Protein AF-A0A6L7S1S5-F1 (afdb_monomer_lite)

Sequence (222 aa):
MACPCGVPGHEVLLPETFEDPARFRTTVYRAANWTGDGLTRGFACRGQDYVANERPKRVFLLSLSRTTRSRLRAFRLDSRLQHGVLRMTLSVDHMEVLPDFFRDIDDPRRKEGRRHTLPSVLALATAPVLCGMRGYKAIKEWVDDFKPSELRRFRNERHGWPREWATRDVPVRVDPAQLDVALRTWQAVHGGGGDTAFAIKRQDHARAEPGYAARARLPEDD

Foldseek 3Di:
DDDPPDDPQADDFKDKDWAFCVVPVDDPPDPPQWDFFDWFQAWDDDPQDIHHHVGTITMTMHGPDLCSVVQLPDPDHDPSNPDDAQQDDQDLLNLQCQLVLCPPWDFPDDPVLPPDPLSLLASLLCVVVNNRQDDPVSSVVVQVPDDLVSSVSSVRNPPHDDPSCSSPVRCVRTDVVSVVVSVVVSCVVVVPPDPVDDPDPDPDPHDDDPRDDDDGDPDDND

Structure (mmCIF, N/CA/C/O backbone):
data_AF-A0A6L7S1S5-F1
#
_entry.id   AF-A0A6L7S1S5-F1
#
loop_
_atom_site.group_PDB
_atom_site.id
_atom_site.type_symbol
_atom_site.label_atom_id
_atom_site.label_alt_id
_atom_site.label_comp_id
_atom_site.label_asym_id
_atom_site.label_entity_id
_atom_site.label_seq_id
_atom_site.pdbx_PDB_ins_code
_atom_site.Cartn_x
_atom_site.Cartn_y
_atom_site.Cartn_z
_atom_site.occupancy
_atom_site.B_iso_or_equiv
_atom_site.auth_seq_id
_atom_site.auth_comp_id
_atom_site.auth_asym_id
_atom_site.auth_atom_id
_atom_site.pdbx_PDB_model_num
ATOM 1 N N . MET A 1 1 ? -24.710 15.975 17.555 1.00 31.75 1 MET A N 1
ATOM 2 C CA . MET A 1 1 ? -23.940 15.357 18.658 1.00 31.75 1 MET A CA 1
ATOM 3 C C . MET A 1 1 ? -22.463 15.496 18.334 1.00 31.75 1 MET A C 1
ATOM 5 O O . MET A 1 1 ? -22.052 15.031 17.281 1.00 31.75 1 MET A O 1
ATOM 9 N N . ALA A 1 2 ? -21.710 16.212 19.171 1.00 27.33 2 ALA A N 1
ATOM 10 C CA . ALA A 1 2 ? -20.275 16.439 19.007 1.00 27.33 2 ALA A CA 1
ATOM 11 C C . ALA A 1 2 ? -19.478 15.273 19.618 1.00 27.33 2 ALA A C 1
ATOM 13 O O . ALA A 1 2 ? -19.827 14.786 20.692 1.00 27.33 2 ALA A O 1
ATOM 14 N N . CYS A 1 3 ? -18.428 14.817 18.931 1.00 35.12 3 CYS A N 1
ATOM 15 C CA . CYS A 1 3 ? -17.524 13.786 19.437 1.00 35.12 3 CYS A CA 1
ATOM 16 C C . CYS A 1 3 ? -16.724 14.285 20.659 1.00 35.12 3 CYS A C 1
ATOM 18 O O . CYS A 1 3 ? -16.278 15.434 20.648 1.00 35.12 3 CYS A O 1
ATOM 20 N N . PRO A 1 4 ? -16.423 13.425 21.652 1.00 38.22 4 PRO A N 1
ATOM 21 C CA . PRO A 1 4 ? -15.615 13.794 22.822 1.00 38.22 4 PRO A CA 1
ATOM 22 C C . PRO A 1 4 ? -14.121 14.040 22.536 1.00 38.22 4 PRO A C 1
ATOM 24 O O . PRO A 1 4 ? -13.383 14.377 23.454 1.00 38.22 4 PRO A O 1
ATOM 27 N N . CYS A 1 5 ? -13.647 13.862 21.296 1.00 40.12 5 CYS A N 1
ATOM 28 C CA . CYS A 1 5 ? -12.224 13.962 20.938 1.00 40.12 5 CYS A CA 1
ATOM 29 C C . CYS A 1 5 ? -11.820 15.243 20.179 1.00 40.12 5 CYS A C 1
ATOM 31 O O . CYS A 1 5 ? -10.657 15.375 19.816 1.00 40.12 5 CYS A O 1
ATOM 33 N N . GLY A 1 6 ? -12.735 16.200 19.967 1.00 40.62 6 GLY A N 1
ATOM 34 C CA . GLY A 1 6 ? -12.424 17.638 19.859 1.00 40.62 6 GLY A CA 1
ATOM 35 C C . GLY A 1 6 ? -11.251 18.117 18.982 1.00 40.62 6 GLY A C 1
ATOM 36 O O . GLY A 1 6 ? -10.670 19.146 19.310 1.00 40.62 6 GLY A O 1
ATOM 37 N N . VAL A 1 7 ? -10.894 17.445 17.881 1.00 43.25 7 VAL A N 1
ATOM 38 C CA . VAL A 1 7 ? -9.989 18.018 16.865 1.00 43.25 7 VAL A CA 1
ATOM 39 C C . VAL A 1 7 ? -10.850 18.533 15.706 1.00 43.25 7 VAL A C 1
ATOM 41 O O . VAL A 1 7 ? -11.466 17.714 15.018 1.00 43.25 7 VAL A O 1
ATOM 44 N N . PRO A 1 8 ? -10.946 19.856 15.474 1.00 44.22 8 PRO A N 1
ATOM 45 C CA . PRO A 1 8 ? -11.741 20.396 14.375 1.00 44.22 8 PRO A CA 1
ATOM 46 C C . PRO A 1 8 ? -11.192 19.910 13.025 1.00 44.22 8 PRO A C 1
ATOM 48 O O . PRO A 1 8 ? -10.010 20.091 12.745 1.00 44.22 8 PRO A O 1
ATOM 51 N N . GLY A 1 9 ? -12.042 19.303 12.188 1.00 57.62 9 GLY A N 1
ATOM 52 C CA . GLY A 1 9 ? -11.734 19.051 10.770 1.00 57.62 9 GLY A CA 1
ATOM 53 C C . GLY A 1 9 ? -11.670 17.592 10.300 1.00 57.62 9 GLY A C 1
ATOM 54 O O . GLY A 1 9 ? -11.448 17.373 9.112 1.00 57.62 9 GLY A O 1
ATOM 55 N N . HIS A 1 10 ? -11.888 16.595 11.162 1.00 64.44 10 HIS A N 1
ATOM 56 C CA . HIS A 1 10 ? -11.947 15.190 10.732 1.00 64.44 10 HIS A CA 1
ATOM 57 C C . HIS A 1 10 ? -13.386 14.672 10.697 1.00 64.44 10 HIS A C 1
ATOM 59 O O . HIS A 1 10 ? -14.100 14.722 11.698 1.00 64.44 10 HIS A O 1
ATOM 65 N N . GLU A 1 11 ? -13.802 14.145 9.547 1.00 74.19 11 GLU A N 1
ATOM 66 C CA . GLU A 1 11 ? -15.081 13.452 9.415 1.00 74.19 11 GLU A CA 1
ATOM 67 C C . GLU A 1 11 ? -14.981 12.050 10.035 1.00 74.19 11 GLU A C 1
ATOM 69 O O . GLU A 1 11 ? -14.093 11.268 9.692 1.00 74.19 11 GLU A O 1
ATOM 74 N N . VAL A 1 12 ? -15.893 11.727 10.954 1.00 76.75 12 VAL A N 1
ATOM 75 C CA . VAL A 1 12 ? -15.994 10.392 11.556 1.00 76.75 12 VAL A CA 1
ATOM 76 C C . VAL A 1 12 ? -17.002 9.580 10.751 1.00 76.75 12 VAL A C 1
ATOM 78 O O . VAL A 1 12 ? -18.137 10.014 10.577 1.00 76.75 12 VAL A O 1
ATOM 81 N N . LEU A 1 13 ? -16.601 8.398 10.274 1.00 78.88 13 LEU A N 1
ATOM 82 C CA . LEU A 1 13 ? -17.486 7.499 9.519 1.00 78.88 13 LEU A CA 1
ATOM 83 C C . LEU A 1 13 ? -18.011 6.317 10.339 1.00 78.88 13 LEU A C 1
ATOM 85 O O . LEU A 1 13 ? -19.132 5.856 10.110 1.00 78.88 13 LEU A O 1
ATOM 89 N N . LEU A 1 14 ? -17.181 5.814 11.255 1.00 82.56 14 LEU A N 1
ATOM 90 C CA . LEU A 1 14 ? -17.383 4.548 11.954 1.00 82.56 14 LEU A CA 1
ATOM 91 C C . LEU A 1 14 ? -16.709 4.597 13.340 1.00 82.56 14 LEU A C 1
ATOM 93 O O . LEU A 1 14 ? -15.517 4.308 13.445 1.00 82.56 14 LEU A O 1
ATOM 97 N N . PRO A 1 15 ? -17.410 5.015 14.403 1.00 82.88 15 PRO A N 1
ATOM 98 C CA . PRO A 1 15 ? -16.945 4.822 15.770 1.00 82.88 15 PRO A CA 1
ATOM 99 C C . PRO A 1 15 ? -16.945 3.338 16.167 1.00 82.88 15 PRO A C 1
ATOM 101 O O . PRO A 1 15 ? -17.832 2.570 15.784 1.00 82.88 15 PRO A O 1
ATOM 104 N N . GLU A 1 16 ? -15.964 2.968 16.991 1.00 79.69 16 GLU A N 1
ATOM 105 C CA . GLU A 1 16 ? -15.863 1.661 17.643 1.00 79.69 16 GLU A CA 1
ATOM 106 C C . GLU A 1 16 ? -15.963 1.800 19.168 1.00 79.69 16 GLU A C 1
ATOM 108 O O . GLU A 1 16 ? -15.594 2.826 19.745 1.00 79.69 16 GLU A O 1
ATOM 113 N N . THR A 1 17 ? -16.467 0.764 19.832 1.00 82.12 17 THR A N 1
ATOM 114 C CA . THR A 1 17 ? -16.448 0.655 21.294 1.00 82.12 17 THR A CA 1
ATOM 115 C C . THR A 1 17 ? -16.183 -0.783 21.731 1.00 82.12 17 THR A C 1
ATOM 117 O O . THR A 1 17 ? -16.373 -1.730 20.964 1.00 82.12 17 THR A O 1
ATOM 120 N N . PHE A 1 18 ? -15.720 -0.949 22.971 1.00 82.31 18 PHE A N 1
ATOM 121 C CA . PHE A 1 18 ? -15.289 -2.232 23.516 1.00 82.31 18 PHE A CA 1
ATOM 122 C C . PHE A 1 18 ? -16.019 -2.567 24.812 1.00 82.31 18 PHE A C 1
ATOM 124 O O . PHE A 1 18 ? -16.065 -1.758 25.736 1.00 82.31 18 PHE A O 1
ATOM 131 N N . GLU A 1 19 ? -16.480 -3.807 24.928 1.00 80.31 19 GLU A N 1
ATOM 132 C CA . GLU A 1 19 ? -17.092 -4.345 26.146 1.00 80.31 19 GLU A CA 1
ATOM 133 C C . GLU A 1 19 ? -16.250 -5.512 26.668 1.00 80.31 19 GLU A C 1
ATOM 135 O O . GLU A 1 19 ? -15.869 -6.400 25.907 1.00 80.31 19 GLU A O 1
ATOM 140 N N . ASP A 1 20 ? -15.951 -5.526 27.966 1.00 80.19 20 ASP A N 1
ATOM 141 C CA . ASP A 1 20 ? -15.310 -6.674 28.614 1.00 80.19 20 ASP A CA 1
ATOM 142 C C . ASP A 1 20 ? -16.390 -7.673 29.079 1.00 80.19 20 ASP A C 1
ATOM 144 O O . ASP A 1 20 ? -17.068 -7.405 30.081 1.00 80.19 20 ASP A O 1
ATOM 148 N N . PRO A 1 21 ? -16.550 -8.828 28.400 1.00 77.44 21 PRO A N 1
ATOM 149 C CA . PRO A 1 21 ? -17.590 -9.797 28.737 1.00 77.44 21 PRO A CA 1
ATOM 150 C C . PRO A 1 21 ? -17.375 -10.444 30.115 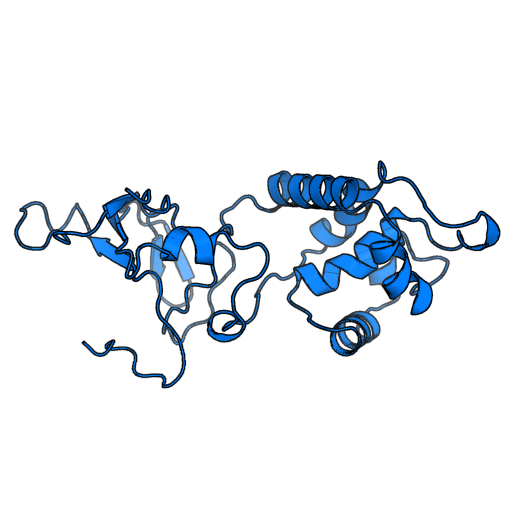1.00 77.44 21 PRO A C 1
ATOM 152 O O . PRO A 1 21 ? -18.321 -10.978 30.694 1.00 77.44 21 PRO A O 1
ATOM 155 N N . ALA A 1 22 ? -16.154 -10.405 30.664 1.00 76.56 22 ALA A N 1
ATOM 156 C CA . ALA A 1 22 ? -15.873 -10.936 31.993 1.00 76.56 22 ALA A CA 1
ATOM 157 C C . ALA A 1 22 ? -16.368 -10.001 33.109 1.00 76.56 22 ALA A C 1
ATOM 159 O O . ALA A 1 22 ? -16.689 -10.478 34.197 1.00 76.56 22 ALA A O 1
ATOM 160 N N . ARG A 1 23 ? -16.448 -8.688 32.846 1.00 73.44 23 ARG A N 1
ATOM 161 C CA . ARG A 1 23 ? -16.886 -7.673 33.820 1.00 73.44 23 ARG A CA 1
ATOM 162 C C . ARG A 1 23 ? -18.370 -7.341 33.712 1.00 73.44 23 ARG A C 1
ATOM 164 O O . ARG A 1 23 ? -19.017 -7.139 34.734 1.00 73.44 23 ARG A O 1
ATOM 171 N N . PHE A 1 24 ? -18.917 -7.310 32.500 1.00 68.19 24 PHE A N 1
ATOM 172 C CA . PHE A 1 24 ? -20.286 -6.858 32.247 1.00 68.19 24 PHE A CA 1
ATOM 173 C C . PHE A 1 24 ? -21.145 -8.007 31.713 1.00 68.19 24 PHE A C 1
ATOM 175 O O . PHE A 1 24 ? -21.453 -8.092 30.529 1.00 68.19 24 PHE A O 1
ATOM 182 N N . ARG A 1 25 ? -21.520 -8.931 32.610 1.00 60.97 25 ARG A N 1
ATOM 183 C CA . ARG A 1 25 ? -22.342 -10.110 32.273 1.00 60.97 25 ARG A CA 1
ATOM 184 C C . ARG A 1 25 ? -23.825 -9.783 32.032 1.00 60.97 25 ARG A C 1
ATOM 186 O O . ARG A 1 25 ? -24.508 -10.571 31.385 1.00 60.97 25 ARG A O 1
ATOM 193 N N . THR A 1 26 ? -24.324 -8.651 32.542 1.00 53.75 26 THR A N 1
ATOM 194 C CA . THR A 1 26 ? -25.740 -8.243 32.475 1.00 53.75 26 THR A CA 1
ATOM 195 C C . THR A 1 26 ? -25.947 -6.995 31.607 1.00 53.75 26 THR A C 1
ATOM 197 O O . THR A 1 26 ? -25.161 -6.052 31.620 1.00 53.75 26 THR A O 1
ATOM 200 N N . THR A 1 27 ? -27.035 -7.012 30.841 1.00 54.22 27 THR A N 1
ATOM 201 C CA . THR A 1 27 ? -27.288 -6.368 29.537 1.00 54.22 27 THR A CA 1
ATOM 202 C C . THR A 1 27 ? -27.461 -4.845 29.486 1.00 54.22 27 THR A C 1
ATOM 204 O O . THR A 1 27 ? -27.674 -4.319 28.397 1.00 54.22 27 THR A O 1
ATOM 207 N N . VAL A 1 28 ? -27.360 -4.112 30.598 1.00 57.44 28 VAL A N 1
ATOM 208 C CA . VAL A 1 28 ? -27.761 -2.686 30.634 1.00 57.44 28 VAL A CA 1
ATOM 209 C C . VAL A 1 28 ? -26.775 -1.755 29.902 1.00 57.44 28 VAL A C 1
ATOM 211 O O . VAL A 1 28 ? -27.186 -0.718 29.395 1.00 57.44 28 VAL A O 1
ATOM 214 N N . TYR A 1 29 ? -25.499 -2.140 29.774 1.00 56.94 29 TYR A N 1
ATOM 215 C CA . TYR A 1 29 ? -24.458 -1.347 29.087 1.00 56.94 29 TYR A CA 1
ATOM 216 C C . TYR A 1 29 ? -23.996 -1.942 27.755 1.00 56.94 29 TYR A C 1
ATOM 218 O O . TYR A 1 29 ? -22.957 -1.548 27.223 1.00 56.94 29 TYR A O 1
ATOM 226 N N . ARG A 1 30 ? -24.750 -2.894 27.200 1.00 61.12 30 ARG A N 1
ATOM 227 C CA . ARG A 1 30 ? -24.458 -3.392 25.857 1.00 61.12 30 ARG A CA 1
ATOM 228 C C . ARG A 1 30 ? -24.725 -2.255 24.875 1.00 61.12 30 ARG A C 1
ATOM 230 O O . ARG A 1 30 ? -25.752 -1.593 24.999 1.00 61.12 30 ARG A O 1
ATOM 237 N N . ALA A 1 31 ? -23.815 -2.015 23.932 1.00 65.25 31 ALA A N 1
ATOM 238 C CA . ALA A 1 31 ? -23.941 -0.952 22.935 1.00 65.25 31 ALA A CA 1
ATOM 239 C C . ALA A 1 31 ? -25.183 -1.186 22.048 1.00 65.25 31 ALA A C 1
ATOM 241 O O . ALA A 1 31 ? -25.122 -1.822 20.998 1.00 65.25 31 ALA A O 1
ATOM 242 N N . ALA A 1 32 ? -26.347 -0.745 22.526 1.00 63.28 32 ALA A N 1
ATOM 243 C CA . ALA A 1 32 ? -27.625 -0.927 21.861 1.00 63.28 32 ALA A CA 1
ATOM 244 C C . ALA A 1 32 ? -27.626 -0.115 20.560 1.00 63.28 32 ALA A C 1
ATOM 246 O O . ALA A 1 32 ? -27.206 1.041 20.555 1.00 63.28 32 ALA A O 1
ATOM 247 N N . ASN A 1 33 ? -28.083 -0.729 19.466 1.00 70.44 33 ASN A N 1
ATOM 248 C CA . ASN A 1 33 ? -28.014 -0.215 18.088 1.00 70.44 33 ASN A CA 1
ATOM 249 C C . ASN A 1 33 ? -26.609 -0.192 17.457 1.00 70.44 33 ASN A C 1
ATOM 251 O O . ASN A 1 33 ? -26.425 0.435 16.417 1.00 70.44 33 ASN A O 1
ATOM 255 N N . TRP A 1 34 ? -25.627 -0.873 18.055 1.00 81.25 34 TRP A N 1
ATOM 256 C CA . TRP A 1 34 ? -24.314 -1.098 17.448 1.00 81.25 34 TRP A CA 1
ATOM 257 C C . TRP A 1 34 ? -24.200 -2.554 16.999 1.00 81.25 34 TRP A C 1
ATOM 259 O O . TRP A 1 34 ? -24.702 -3.466 17.664 1.00 81.25 34 TRP A O 1
ATOM 269 N N . THR A 1 35 ? -23.509 -2.786 15.889 1.00 80.25 35 THR A N 1
ATOM 270 C CA . THR A 1 35 ? -23.275 -4.132 15.367 1.00 80.25 35 THR A CA 1
ATOM 271 C C . THR A 1 35 ? -22.105 -4.761 16.120 1.00 80.25 35 THR A C 1
ATOM 273 O O . THR A 1 35 ? -21.047 -4.153 16.271 1.00 80.25 35 THR A O 1
ATOM 276 N N . GLY A 1 36 ? -22.311 -5.955 16.683 1.00 74.50 36 GLY A N 1
ATOM 277 C CA . GLY A 1 36 ? -21.266 -6.698 17.390 1.00 74.50 36 GLY A CA 1
ATOM 278 C C . GLY A 1 36 ? -20.439 -7.520 16.409 1.00 74.50 36 GLY A C 1
ATOM 279 O O . GLY A 1 36 ? -20.911 -8.554 15.944 1.00 74.50 36 GLY A O 1
ATOM 280 N N . ASP A 1 37 ? -19.210 -7.086 16.133 1.00 66.75 37 ASP A N 1
ATOM 281 C CA . ASP A 1 37 ? -18.460 -7.535 14.951 1.00 66.75 37 ASP A CA 1
ATOM 282 C C . ASP A 1 37 ? -17.271 -8.460 15.251 1.00 66.75 37 ASP A C 1
ATOM 284 O O . ASP A 1 37 ? -16.615 -8.950 14.326 1.00 66.75 37 ASP A O 1
ATOM 288 N N . GLY A 1 38 ? -17.002 -8.756 16.528 1.00 75.94 38 GLY A N 1
ATOM 289 C CA . GLY A 1 38 ? -16.001 -9.753 16.908 1.00 75.94 38 GLY A CA 1
ATOM 290 C C . GLY A 1 38 ? -15.434 -9.611 18.318 1.00 75.94 38 GLY A C 1
ATOM 291 O O . GLY A 1 38 ? -15.916 -8.837 19.147 1.00 75.94 38 GLY A O 1
ATOM 292 N N . LEU A 1 39 ? -14.383 -10.389 18.580 1.00 79.94 39 LEU A N 1
ATOM 293 C CA . LEU A 1 39 ? -13.567 -10.328 19.790 1.00 79.94 39 LEU A CA 1
ATOM 294 C C . LEU A 1 39 ? -12.200 -9.704 19.474 1.00 79.94 39 LEU A C 1
ATOM 296 O O . LEU A 1 39 ? -11.615 -9.962 18.420 1.00 79.94 39 LEU A O 1
ATOM 300 N N . THR A 1 40 ? -11.661 -8.903 20.394 1.00 81.25 40 THR A N 1
ATOM 301 C CA . THR A 1 40 ? -10.266 -8.455 20.326 1.00 81.25 40 THR A CA 1
ATOM 302 C C . THR A 1 40 ? -9.317 -9.631 20.554 1.00 81.25 40 THR A C 1
ATOM 304 O O . THR A 1 40 ? -9.711 -10.672 21.069 1.00 81.25 40 THR A O 1
ATOM 307 N N . ARG A 1 41 ? -8.031 -9.463 20.221 1.00 73.56 41 ARG A N 1
ATOM 308 C CA . ARG A 1 41 ? -7.009 -10.500 20.454 1.00 73.56 41 ARG A CA 1
ATOM 309 C C . ARG A 1 41 ? -6.627 -10.698 21.934 1.00 73.56 41 ARG A C 1
ATOM 311 O O . ARG A 1 41 ? -5.883 -11.619 22.228 1.00 73.56 41 ARG A O 1
ATOM 318 N N . GLY A 1 42 ? -7.112 -9.847 22.849 1.00 79.19 42 GLY A N 1
ATOM 319 C CA . GLY A 1 42 ? -6.817 -9.939 24.286 1.00 79.19 42 GLY A CA 1
ATOM 320 C C . GLY A 1 42 ? -5.399 -9.492 24.659 1.00 79.19 42 GLY A C 1
ATOM 321 O O . GLY A 1 42 ? -4.562 -10.314 25.012 1.00 79.19 42 GLY A O 1
ATOM 322 N N . PHE A 1 43 ? -5.137 -8.182 24.621 1.00 79.25 43 PHE A N 1
ATOM 323 C CA . PHE A 1 43 ? -3.881 -7.571 25.077 1.00 79.25 43 PHE A CA 1
ATOM 324 C C . PHE A 1 43 ? -4.157 -6.418 26.053 1.00 79.25 43 PHE A C 1
ATOM 326 O O . PHE A 1 43 ? -5.213 -5.780 25.991 1.00 79.25 43 PHE A O 1
ATOM 333 N N . ALA A 1 44 ? -3.206 -6.134 26.942 1.00 77.00 44 ALA A N 1
ATOM 334 C CA . ALA A 1 44 ? -3.208 -4.981 27.839 1.00 77.00 44 ALA A CA 1
ATOM 335 C C . ALA A 1 44 ? -1.861 -4.256 27.802 1.00 77.00 44 ALA A C 1
ATOM 337 O O . ALA A 1 44 ? -0.815 -4.882 27.653 1.00 77.00 44 ALA A O 1
ATOM 338 N N . CYS A 1 45 ? -1.902 -2.937 27.981 1.00 76.19 45 CYS A N 1
ATOM 339 C CA . CYS A 1 45 ? -0.702 -2.136 28.173 1.00 76.19 45 CYS A CA 1
ATOM 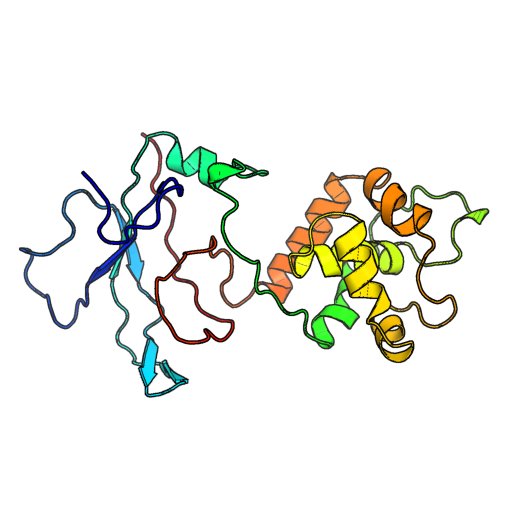340 C C . CYS A 1 45 ? -0.159 -2.350 29.595 1.00 76.19 45 CYS A C 1
ATOM 342 O O . CYS A 1 45 ? -0.910 -2.245 30.570 1.00 76.19 45 CYS A O 1
ATOM 344 N N . ARG A 1 46 ? 1.135 -2.650 29.710 1.00 74.88 46 ARG A N 1
ATOM 345 C CA . ARG A 1 46 ? 1.876 -2.779 30.965 1.00 74.88 46 ARG A CA 1
ATOM 346 C C . ARG A 1 46 ? 3.161 -1.960 30.844 1.00 74.88 46 ARG A C 1
ATOM 348 O O . ARG A 1 46 ? 4.158 -2.428 30.309 1.00 74.88 46 ARG A O 1
ATOM 355 N N . GLY A 1 47 ? 3.132 -0.725 31.341 1.00 79.31 47 GLY A N 1
ATOM 356 C CA . GLY A 1 47 ? 4.240 0.213 31.149 1.00 79.31 47 GLY A CA 1
ATOM 357 C C . GLY A 1 47 ? 4.299 0.699 29.700 1.00 79.31 47 GLY A C 1
ATOM 358 O O . GLY A 1 47 ? 3.366 1.358 29.251 1.00 79.31 47 GLY A O 1
ATOM 359 N N . GLN A 1 48 ? 5.387 0.386 28.991 1.00 68.62 48 GLN A N 1
ATOM 360 C CA . GLN A 1 48 ? 5.544 0.683 27.558 1.00 68.62 48 GLN A CA 1
ATOM 361 C C . GLN A 1 48 ? 5.188 -0.506 26.653 1.00 68.62 48 GLN A C 1
ATOM 363 O O . GLN A 1 48 ? 5.096 -0.333 25.440 1.00 68.62 48 GLN A O 1
ATOM 368 N N . ASP A 1 49 ? 4.934 -1.681 27.233 1.00 56.12 49 ASP A N 1
ATOM 369 C CA . ASP A 1 49 ? 4.720 -2.915 26.483 1.00 56.12 49 ASP A CA 1
ATOM 370 C C . ASP A 1 49 ? 3.238 -3.277 26.372 1.00 56.12 49 ASP A C 1
ATOM 372 O O . ASP A 1 49 ? 2.429 -3.000 27.263 1.00 56.12 49 ASP A O 1
ATOM 376 N N . TYR A 1 50 ? 2.883 -3.975 25.293 1.00 71.12 50 TYR A N 1
ATOM 377 C CA . TYR A 1 50 ? 1.586 -4.629 25.139 1.00 71.12 50 TYR A CA 1
ATOM 378 C C . TYR A 1 50 ? 1.731 -6.132 25.372 1.00 71.12 50 TYR A C 1
ATOM 380 O O . TYR A 1 50 ? 2.375 -6.835 24.601 1.00 71.12 50 TYR A O 1
ATOM 388 N N . VAL A 1 51 ? 1.090 -6.637 26.425 1.00 75.44 51 VAL A N 1
ATOM 389 C CA . VAL A 1 51 ? 1.185 -8.041 26.846 1.00 75.44 51 VAL A CA 1
ATOM 390 C C . VAL A 1 51 ? -0.155 -8.737 26.626 1.00 75.44 51 VAL A C 1
ATOM 392 O O . VAL A 1 51 ? -1.212 -8.161 26.906 1.00 75.44 51 VAL A O 1
ATOM 395 N N . ALA A 1 52 ? -0.126 -9.971 26.118 1.00 81.56 52 ALA A N 1
ATOM 396 C CA . ALA A 1 52 ? -1.320 -10.803 25.985 1.00 81.56 52 ALA A CA 1
ATOM 397 C C . ALA A 1 52 ? -1.969 -11.018 27.363 1.00 81.56 52 ALA A C 1
ATOM 399 O O . ALA A 1 52 ? -1.277 -11.225 28.358 1.00 81.56 52 ALA A O 1
ATOM 400 N N . ASN A 1 53 ? -3.296 -10.927 27.441 1.00 81.12 53 ASN A N 1
ATOM 401 C CA . ASN A 1 53 ? -4.022 -10.930 28.712 1.00 81.12 53 ASN A CA 1
ATOM 402 C C . ASN A 1 53 ? -5.164 -11.953 28.796 1.00 81.12 53 ASN A C 1
ATOM 404 O O . ASN A 1 53 ? -5.939 -11.873 29.745 1.00 81.12 53 ASN A O 1
ATOM 408 N N . GLU A 1 54 ? -5.288 -12.863 27.817 1.00 80.44 54 GLU A N 1
ATOM 409 C CA . GLU A 1 54 ? -6.324 -13.919 27.721 1.00 80.44 54 GLU A CA 1
ATOM 410 C C . GLU A 1 54 ? -7.771 -13.429 27.947 1.00 80.44 54 GLU A C 1
ATOM 412 O O . GLU A 1 54 ? -8.688 -14.204 28.210 1.00 80.44 54 GLU A O 1
ATOM 417 N N . ARG A 1 55 ? -8.002 -12.116 27.833 1.00 81.50 55 ARG A N 1
ATOM 418 C CA . ARG A 1 55 ? -9.275 -11.452 28.129 1.00 81.50 55 ARG A CA 1
ATOM 419 C C . ARG A 1 55 ? -9.715 -10.646 26.913 1.00 81.50 55 ARG A C 1
ATOM 421 O O . ARG A 1 55 ? -9.604 -9.415 26.897 1.00 81.50 55 ARG A O 1
ATOM 428 N N . PRO A 1 56 ? -10.178 -11.331 25.855 1.00 83.06 56 PRO A N 1
ATOM 429 C CA . PRO A 1 56 ? -10.677 -10.663 24.669 1.00 83.06 56 PRO A CA 1
ATOM 430 C C . PRO A 1 56 ? -11.938 -9.851 24.998 1.00 83.06 56 PRO A C 1
ATOM 432 O O . PRO A 1 56 ? -12.853 -10.323 25.672 1.00 83.06 56 PRO A O 1
ATOM 435 N N . LYS A 1 57 ? -11.990 -8.617 24.496 1.00 83.50 57 LYS A N 1
ATOM 436 C CA . LYS A 1 57 ? -13.157 -7.729 24.596 1.00 83.50 57 LYS A CA 1
ATOM 437 C C . LYS A 1 57 ? -14.044 -7.917 23.376 1.00 83.50 57 LYS A C 1
ATOM 439 O O . LYS A 1 57 ? -13.534 -8.179 22.292 1.00 83.50 57 LYS A O 1
ATOM 444 N N . ARG A 1 58 ? -15.351 -7.737 23.518 1.00 82.88 58 ARG A N 1
ATOM 445 C CA . ARG A 1 58 ? -16.247 -7.602 22.366 1.00 82.88 58 ARG A CA 1
ATOM 446 C C . ARG A 1 58 ? -16.027 -6.246 21.716 1.00 82.88 58 ARG A C 1
ATOM 448 O O . ARG A 1 58 ? -15.882 -5.255 22.427 1.00 82.88 58 ARG A O 1
ATOM 455 N N . VAL A 1 59 ? -15.994 -6.225 20.390 1.00 83.19 59 VAL A N 1
ATOM 456 C CA . VAL A 1 59 ? -15.904 -5.009 19.579 1.00 83.19 59 VAL A CA 1
ATOM 457 C C . VAL A 1 59 ? -17.273 -4.735 18.983 1.00 83.19 59 VAL A C 1
ATOM 459 O O . VAL A 1 59 ? -17.893 -5.637 18.416 1.00 83.19 59 VAL A O 1
ATOM 462 N N . PHE A 1 60 ? -17.723 -3.495 19.109 1.00 82.88 60 PHE A N 1
ATOM 463 C CA . PHE A 1 60 ? -18.949 -3.011 18.499 1.00 82.88 60 PHE A CA 1
ATOM 464 C C . PHE A 1 60 ? -18.636 -1.851 17.567 1.00 82.88 60 PHE A C 1
ATOM 466 O O . PHE A 1 60 ? -17.858 -0.966 17.931 1.00 82.88 60 PHE A O 1
ATOM 473 N N . LEU A 1 61 ? -19.275 -1.835 16.402 1.00 83.69 61 LEU A N 1
ATOM 474 C CA . LEU A 1 61 ? -19.185 -0.753 15.432 1.00 83.69 61 LEU A CA 1
ATOM 475 C C . LEU A 1 61 ? -20.547 -0.086 15.242 1.00 83.69 61 LEU A C 1
ATOM 477 O O . LEU A 1 61 ? -21.589 -0.741 15.282 1.00 83.69 61 LEU A O 1
ATOM 481 N N . LEU A 1 62 ? -20.537 1.218 14.979 1.00 84.19 62 LEU A N 1
ATOM 482 C CA . LEU A 1 62 ? -21.730 1.955 14.575 1.00 84.19 62 LEU A CA 1
ATOM 483 C C . LEU A 1 62 ? -21.460 2.691 13.268 1.00 84.19 62 LEU A C 1
ATOM 485 O O . LEU A 1 62 ? -20.620 3.581 13.207 1.00 84.19 62 LEU A O 1
ATOM 489 N N . SER A 1 63 ? -22.192 2.339 12.215 1.00 85.56 63 SER A N 1
ATOM 490 C CA . SER A 1 63 ? -22.133 3.064 10.948 1.00 85.56 63 SER A CA 1
ATOM 491 C C . SER A 1 63 ? -22.878 4.397 11.064 1.00 85.56 63 SER A C 1
ATOM 493 O O . SER A 1 63 ? -24.072 4.409 11.358 1.00 85.56 63 SER A O 1
ATOM 495 N N . LEU A 1 64 ? -22.199 5.528 10.834 1.00 85.19 64 LEU A N 1
ATOM 496 C CA . LEU A 1 64 ? -22.831 6.856 10.924 1.00 85.19 64 LEU A CA 1
ATOM 497 C C . LEU A 1 64 ? -23.595 7.265 9.656 1.00 85.19 64 LEU A C 1
ATOM 499 O O . LEU A 1 64 ? -24.353 8.233 9.682 1.00 85.19 64 LEU A O 1
ATOM 503 N N . SER A 1 65 ? -23.407 6.554 8.541 1.00 82.88 65 SER A N 1
ATOM 504 C CA . SER A 1 65 ? -24.113 6.812 7.285 1.00 82.88 65 SER A CA 1
ATOM 505 C C . SER A 1 65 ? -24.339 5.521 6.500 1.00 82.88 65 SER A C 1
ATOM 507 O O . SER A 1 65 ? -23.519 4.608 6.557 1.00 82.88 65 SER A O 1
ATOM 509 N N . ARG A 1 66 ? -25.377 5.483 5.657 1.00 81.25 66 ARG A N 1
ATOM 510 C CA . ARG A 1 66 ? -25.609 4.376 4.700 1.00 81.25 66 ARG A CA 1
ATOM 511 C C . ARG A 1 66 ? -24.491 4.206 3.665 1.00 81.25 66 ARG A C 1
ATOM 513 O O . ARG A 1 66 ? -24.459 3.237 2.930 1.00 81.25 66 ARG A O 1
ATOM 520 N N . THR A 1 67 ? -23.592 5.184 3.562 1.00 83.19 67 THR A N 1
ATOM 521 C CA . THR A 1 67 ? -22.457 5.158 2.628 1.00 83.19 67 THR A CA 1
ATOM 522 C C . THR A 1 67 ? -21.136 4.835 3.316 1.00 83.19 67 THR A C 1
ATOM 524 O O . THR A 1 67 ? -20.091 4.833 2.675 1.00 83.19 67 THR A O 1
ATOM 527 N N . THR A 1 68 ? -21.130 4.588 4.628 1.00 82.81 68 THR A N 1
ATOM 528 C CA . THR A 1 68 ? -19.887 4.385 5.382 1.00 82.81 68 THR A CA 1
ATOM 529 C C . THR A 1 68 ? -19.103 3.195 4.837 1.00 82.81 68 THR A C 1
ATOM 531 O O . THR A 1 68 ? -17.899 3.315 4.605 1.00 82.81 68 THR A O 1
ATOM 534 N N . ARG A 1 69 ? -19.771 2.067 4.560 1.00 79.06 69 ARG A N 1
ATOM 535 C CA . ARG A 1 69 ? -19.119 0.865 4.029 1.00 79.06 69 ARG A CA 1
ATOM 536 C C . ARG A 1 69 ? -18.524 1.113 2.645 1.00 79.06 69 ARG A C 1
ATOM 538 O O . ARG A 1 69 ? -17.362 0.780 2.419 1.00 79.06 69 ARG A O 1
ATOM 545 N N . SER A 1 70 ? -19.286 1.720 1.733 1.00 81.25 70 SER A N 1
ATOM 546 C CA . SER A 1 70 ? -18.821 2.021 0.373 1.00 81.25 70 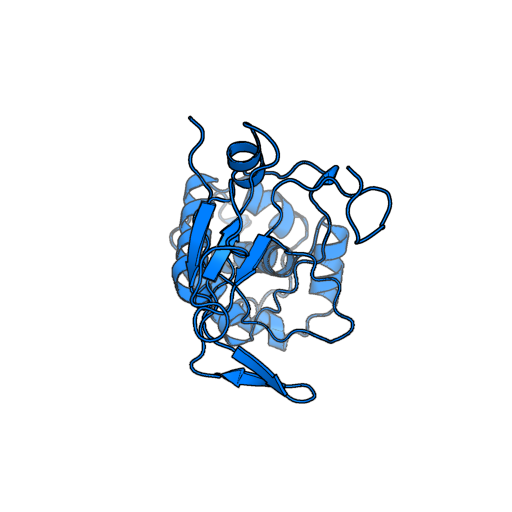SER A CA 1
ATOM 547 C C . SER A 1 70 ? -17.666 3.025 0.365 1.00 81.25 70 SER A C 1
ATOM 549 O O . SER A 1 70 ? -16.693 2.830 -0.362 1.00 81.25 70 SER A O 1
ATOM 551 N N . ARG A 1 71 ? -17.704 4.040 1.236 1.00 81.31 71 ARG A N 1
ATOM 552 C CA . ARG A 1 71 ? -16.627 5.030 1.395 1.00 81.31 71 ARG A CA 1
ATOM 553 C C . ARG A 1 71 ? -15.353 4.425 1.976 1.00 81.31 71 ARG A C 1
ATOM 555 O O . ARG A 1 71 ? -14.275 4.759 1.500 1.00 81.31 71 ARG A O 1
ATOM 562 N N . LEU A 1 72 ? -15.455 3.519 2.952 1.00 78.06 72 LEU A N 1
ATOM 563 C CA . LEU A 1 72 ? -14.293 2.814 3.511 1.00 78.06 72 LEU A CA 1
ATOM 564 C C . LEU A 1 72 ? -13.708 1.780 2.539 1.00 78.06 72 LEU A C 1
ATOM 566 O O . LEU A 1 72 ? -12.509 1.534 2.556 1.00 78.06 72 LEU A O 1
ATOM 570 N N . ARG A 1 73 ? -14.529 1.189 1.665 1.00 73.75 73 ARG A N 1
ATOM 571 C CA . ARG A 1 73 ? -14.074 0.255 0.620 1.00 73.75 73 ARG A CA 1
ATOM 572 C C . ARG A 1 73 ? -13.551 0.941 -0.642 1.00 73.75 73 ARG A C 1
ATOM 574 O O . ARG A 1 73 ? -13.065 0.255 -1.540 1.00 73.75 73 ARG A O 1
ATOM 581 N N . ALA A 1 74 ? -13.670 2.262 -0.745 1.00 72.25 74 ALA A N 1
ATOM 582 C CA . ALA A 1 74 ? -13.235 2.990 -1.924 1.00 72.25 74 ALA A CA 1
ATOM 583 C C . ALA A 1 74 ? -11.721 2.834 -2.131 1.00 72.25 74 ALA A C 1
ATOM 585 O O . ALA A 1 74 ? -10.934 3.041 -1.209 1.00 72.25 74 ALA A O 1
ATOM 586 N N . PHE A 1 75 ? -11.308 2.538 -3.369 1.00 63.88 75 PHE A N 1
ATOM 587 C CA . PHE A 1 75 ? -9.890 2.440 -3.747 1.00 63.88 75 PHE A CA 1
ATOM 588 C C . PHE A 1 75 ? -9.102 3.714 -3.398 1.00 63.88 75 PHE A C 1
ATOM 590 O O . PHE A 1 75 ? -7.927 3.666 -3.043 1.00 63.88 75 PHE A O 1
ATOM 597 N N . ARG A 1 76 ? -9.767 4.872 -3.473 1.00 68.19 76 ARG A N 1
ATOM 598 C CA . ARG A 1 76 ? -9.263 6.144 -2.960 1.00 68.19 76 ARG A CA 1
ATOM 599 C C . ARG A 1 76 ? -10.247 6.696 -1.945 1.00 68.19 76 ARG A C 1
ATOM 601 O O . ARG A 1 76 ? -11.376 7.026 -2.294 1.00 68.19 76 ARG A O 1
ATOM 608 N N . LEU A 1 77 ? -9.784 6.831 -0.708 1.00 71.31 77 LEU A N 1
ATOM 609 C CA . LEU A 1 77 ? -10.500 7.564 0.329 1.00 71.31 77 LEU A CA 1
ATOM 610 C C . LEU A 1 77 ? -10.611 9.046 -0.061 1.00 71.31 77 LEU A C 1
ATOM 612 O O . LEU A 1 77 ? -9.697 9.591 -0.681 1.00 71.31 77 LEU A O 1
ATOM 616 N N . ASP A 1 78 ? -11.703 9.705 0.328 1.00 69.19 78 ASP A N 1
ATOM 617 C CA . ASP A 1 78 ? -11.841 11.166 0.227 1.00 69.19 78 ASP A CA 1
ATOM 618 C C . ASP A 1 78 ? -10.662 11.841 0.951 1.00 69.19 78 ASP A C 1
ATOM 620 O O . ASP A 1 78 ? -10.226 11.361 2.000 1.00 69.19 78 ASP A O 1
ATOM 624 N N . SER A 1 79 ? -10.126 12.942 0.420 1.00 68.50 79 SER A N 1
ATOM 625 C CA . SER A 1 79 ? -9.019 13.672 1.052 1.00 68.50 79 SER A CA 1
ATOM 626 C C . SER A 1 79 ? -9.336 14.082 2.496 1.00 68.50 79 SER A C 1
ATOM 628 O O . SER A 1 79 ? -8.442 14.069 3.339 1.00 68.50 79 SER A O 1
ATOM 630 N N . ARG A 1 80 ? -10.615 14.321 2.821 1.00 69.88 80 ARG A N 1
ATOM 631 C CA . ARG A 1 80 ? -11.125 14.582 4.182 1.00 69.88 80 ARG A CA 1
ATOM 632 C C . ARG A 1 80 ? -11.002 13.395 5.140 1.00 69.88 80 ARG A C 1
ATOM 634 O O . ARG A 1 80 ? -11.140 13.558 6.348 1.00 69.88 80 ARG A O 1
ATOM 641 N N . LEU A 1 81 ? -10.759 12.198 4.622 1.00 68.25 81 LEU A N 1
ATOM 642 C CA . LEU A 1 81 ? -10.584 10.960 5.384 1.00 68.25 81 LEU A CA 1
ATOM 643 C C . LEU A 1 81 ? -9.130 10.482 5.374 1.00 68.25 81 LEU A C 1
ATOM 645 O O . LEU A 1 81 ? -8.768 9.606 6.152 1.00 68.25 81 LEU A O 1
ATOM 649 N N . GLN A 1 82 ? -8.275 11.063 4.528 1.00 66.94 82 GLN A N 1
ATOM 650 C CA . GLN A 1 82 ? -6.858 10.711 4.407 1.00 66.94 82 GLN A CA 1
ATOM 651 C C . GLN A 1 82 ? -6.008 11.333 5.526 1.00 66.94 82 GLN A C 1
ATOM 653 O O . GLN A 1 82 ? -4.945 11.905 5.282 1.00 66.94 82 GLN A O 1
ATOM 658 N N . HIS A 1 83 ? -6.473 11.211 6.763 1.00 58.44 83 HIS A N 1
ATOM 659 C CA . HIS A 1 83 ? -5.779 11.690 7.945 1.00 58.44 83 HIS A CA 1
ATOM 660 C C . HIS A 1 83 ? -5.047 10.529 8.623 1.00 58.44 83 HIS A C 1
ATOM 662 O O . HIS A 1 83 ? -5.637 9.490 8.898 1.00 58.44 83 HIS A O 1
ATOM 668 N N . GLY A 1 84 ? -3.755 10.712 8.895 1.00 55.94 84 GLY A N 1
ATOM 669 C CA . GLY A 1 84 ? -2.890 9.686 9.480 1.00 55.94 84 GLY A CA 1
ATOM 670 C C . GLY A 1 84 ? -1.628 9.462 8.653 1.00 55.94 84 GLY A C 1
ATOM 671 O O . GLY A 1 84 ? -1.619 9.642 7.437 1.00 55.94 84 GLY A O 1
ATOM 672 N N . VAL A 1 85 ? -0.546 9.088 9.331 1.00 52.50 85 VAL A N 1
ATOM 673 C CA . VAL A 1 85 ? 0.696 8.656 8.686 1.00 52.50 85 VAL A CA 1
ATOM 674 C C . VAL A 1 85 ? 0.639 7.137 8.609 1.00 52.50 85 VAL A C 1
ATOM 676 O O . VAL A 1 85 ? 0.445 6.489 9.636 1.00 52.50 85 VAL A O 1
ATOM 679 N N . LEU A 1 86 ? 0.771 6.566 7.411 1.00 54.38 86 LEU A N 1
ATOM 680 C CA . LEU A 1 86 ? 1.006 5.129 7.266 1.00 54.38 86 LEU A CA 1
ATOM 681 C C . LEU A 1 86 ? 2.332 4.818 7.973 1.00 54.38 86 LEU A C 1
ATOM 683 O O . LEU A 1 86 ? 3.369 5.368 7.618 1.00 54.38 86 LEU A O 1
ATOM 687 N N . ARG A 1 87 ? 2.282 4.005 9.029 1.00 54.97 87 ARG A N 1
ATOM 688 C CA . ARG A 1 87 ? 3.437 3.659 9.875 1.00 54.97 87 ARG A CA 1
ATOM 689 C C . ARG A 1 87 ? 3.995 2.281 9.521 1.00 54.97 87 ARG A C 1
ATOM 691 O O . ARG A 1 87 ? 4.436 1.558 10.407 1.00 54.97 87 ARG A O 1
ATOM 698 N N . MET A 1 88 ? 3.954 1.893 8.247 1.00 69.00 88 MET A N 1
ATOM 699 C CA . MET A 1 88 ? 4.586 0.643 7.845 1.00 69.00 88 MET A CA 1
ATOM 700 C C . MET A 1 88 ? 6.077 0.885 7.624 1.00 69.00 88 MET A C 1
ATOM 702 O O . MET A 1 88 ? 6.470 1.595 6.704 1.00 69.00 88 MET A O 1
ATOM 706 N N . THR A 1 89 ? 6.906 0.281 8.468 1.00 73.06 89 THR A N 1
ATOM 707 C CA . THR A 1 89 ? 8.348 0.194 8.234 1.00 73.06 89 THR A CA 1
ATOM 708 C C . THR A 1 89 ? 8.618 -1.097 7.471 1.00 73.06 89 THR A C 1
ATOM 710 O O . THR A 1 89 ? 8.277 -2.180 7.949 1.00 73.06 89 THR A O 1
ATOM 713 N N . LEU A 1 90 ? 9.213 -1.011 6.280 1.00 75.12 90 LEU A N 1
ATOM 714 C CA . LEU A 1 90 ? 9.616 -2.208 5.544 1.00 75.12 90 LEU A CA 1
ATOM 715 C C . LEU A 1 90 ? 10.811 -2.864 6.261 1.00 75.12 90 LEU A C 1
ATOM 717 O O . LEU A 1 90 ? 11.872 -2.252 6.368 1.00 75.12 90 LEU A O 1
ATOM 721 N N . SER A 1 91 ? 10.641 -4.098 6.749 1.00 81.25 91 SER A N 1
ATOM 722 C CA . SER A 1 91 ? 11.757 -4.917 7.246 1.00 81.25 91 SER A CA 1
ATOM 723 C C . SER A 1 91 ? 12.781 -5.164 6.132 1.00 81.25 91 SER A C 1
ATOM 725 O O . SER A 1 91 ? 12.434 -5.142 4.949 1.00 81.25 91 SER A O 1
ATOM 727 N N . VAL A 1 92 ? 14.028 -5.459 6.508 1.00 80.12 92 VAL A N 1
ATOM 728 C CA . VAL A 1 92 ? 15.072 -5.915 5.575 1.00 80.12 92 VAL A CA 1
ATOM 729 C C . VAL A 1 92 ? 14.580 -7.114 4.764 1.00 80.12 92 VAL A C 1
ATOM 731 O O . VAL A 1 92 ? 14.665 -7.081 3.539 1.00 80.12 92 VAL A O 1
ATOM 734 N N . ASP A 1 93 ? 13.953 -8.091 5.420 1.00 82.69 93 ASP A N 1
ATOM 735 C CA . ASP A 1 93 ? 13.408 -9.280 4.756 1.00 82.69 93 ASP A CA 1
ATOM 736 C C . ASP A 1 93 ? 12.336 -8.901 3.728 1.00 82.69 93 ASP A C 1
ATOM 738 O O . ASP A 1 93 ? 12.315 -9.418 2.614 1.00 82.69 93 ASP A O 1
ATOM 742 N N . HIS A 1 94 ? 11.476 -7.929 4.063 1.00 84.56 94 HIS A N 1
ATOM 743 C CA . HIS A 1 94 ? 10.453 -7.430 3.143 1.00 84.56 94 HIS A CA 1
ATOM 744 C C . HIS A 1 94 ? 11.067 -6.746 1.916 1.00 84.56 94 HIS A C 1
ATOM 746 O O . HIS A 1 94 ? 10.506 -6.856 0.829 1.00 84.56 94 HIS A O 1
ATOM 752 N N . MET A 1 95 ? 12.205 -6.059 2.062 1.00 84.69 95 MET A N 1
ATOM 753 C CA . MET A 1 95 ? 12.893 -5.417 0.935 1.00 84.69 95 MET A CA 1
ATOM 754 C C . MET A 1 95 ? 13.477 -6.454 -0.027 1.00 84.69 95 MET A C 1
ATOM 756 O O . MET A 1 95 ? 13.444 -6.242 -1.237 1.00 84.69 95 MET A O 1
ATOM 760 N N . GLU A 1 96 ? 13.994 -7.564 0.503 1.00 87.31 96 GLU A N 1
ATOM 761 C CA . GLU A 1 96 ? 14.638 -8.622 -0.284 1.00 87.31 96 GLU A CA 1
ATOM 762 C C . GLU A 1 96 ? 13.640 -9.483 -1.064 1.00 87.31 96 GLU A C 1
ATOM 764 O O . GLU A 1 96 ? 13.894 -9.841 -2.218 1.00 87.31 96 GLU A O 1
ATOM 769 N N . VAL A 1 97 ? 12.484 -9.777 -0.461 1.00 90.69 97 VAL A N 1
ATOM 770 C CA . VAL A 1 97 ? 11.442 -10.610 -1.081 1.00 90.69 97 VAL A CA 1
ATOM 771 C C . VAL A 1 97 ? 10.532 -9.833 -2.030 1.00 90.69 97 VAL A C 1
ATOM 773 O O . VAL A 1 97 ? 9.990 -10.421 -2.959 1.00 90.69 97 VAL A O 1
ATOM 776 N N . LEU A 1 98 ? 10.361 -8.517 -1.848 1.00 91.19 98 LEU A N 1
ATOM 777 C CA . LEU A 1 98 ? 9.416 -7.713 -2.634 1.00 91.19 98 LEU A CA 1
ATOM 778 C C . LEU A 1 98 ? 9.624 -7.809 -4.163 1.00 91.19 98 LEU A C 1
ATOM 780 O O . LEU A 1 98 ? 8.629 -7.998 -4.864 1.00 91.19 98 LEU A O 1
ATOM 784 N N . PRO A 1 99 ? 10.856 -7.744 -4.71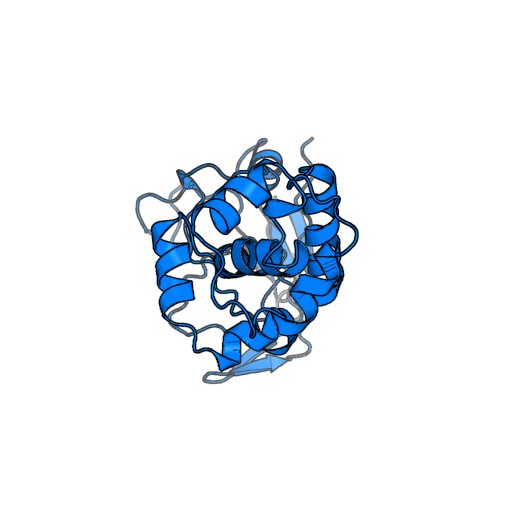6 1.00 92.75 99 PRO A N 1
ATOM 785 C CA . PRO A 1 99 ? 11.071 -7.945 -6.149 1.00 92.75 99 PRO A CA 1
ATOM 786 C C . PRO A 1 99 ? 10.556 -9.292 -6.668 1.00 92.75 99 PRO A C 1
ATOM 788 O O . PRO A 1 99 ? 10.234 -9.406 -7.844 1.00 92.75 99 PRO A O 1
ATOM 791 N N . ASP A 1 100 ? 10.458 -10.324 -5.835 1.00 93.44 100 ASP A N 1
ATOM 792 C CA . ASP A 1 100 ? 10.085 -11.660 -6.304 1.00 93.44 100 ASP A CA 1
ATOM 793 C C . ASP A 1 100 ? 8.612 -11.764 -6.686 1.00 93.44 100 ASP A C 1
ATOM 795 O O . ASP A 1 100 ? 8.276 -12.504 -7.608 1.00 93.44 100 ASP A O 1
ATOM 799 N N . PHE A 1 101 ? 7.763 -10.936 -6.078 1.00 93.06 101 PHE A N 1
ATOM 800 C CA . PHE A 1 101 ? 6.337 -10.855 -6.396 1.00 93.06 101 PHE A CA 1
ATOM 801 C C . PHE A 1 101 ? 6.059 -10.181 -7.744 1.00 93.06 101 PHE A C 1
ATOM 803 O O . PHE A 1 101 ? 4.960 -10.305 -8.272 1.00 93.06 101 PHE A O 1
ATOM 810 N N . PHE A 1 102 ? 7.042 -9.491 -8.327 1.00 94.38 102 PHE A N 1
ATOM 811 C CA . PHE A 1 102 ? 6.891 -8.781 -9.600 1.00 94.38 102 PHE A CA 1
ATOM 812 C C . PHE A 1 102 ? 7.511 -9.518 -10.796 1.00 94.38 102 PHE A C 1
ATOM 814 O O . PHE A 1 102 ? 7.590 -8.948 -11.883 1.00 94.38 102 PHE A O 1
ATOM 821 N N . ARG A 1 103 ? 7.990 -10.757 -10.617 1.00 92.88 103 ARG A N 1
ATOM 822 C CA . ARG A 1 103 ? 8.674 -11.520 -11.679 1.00 92.88 103 ARG A CA 1
ATOM 823 C C . ARG A 1 103 ? 7.765 -11.907 -12.842 1.00 92.88 103 ARG A C 1
ATOM 825 O O . ARG A 1 103 ? 8.244 -11.924 -13.971 1.00 92.88 103 ARG A O 1
ATOM 832 N N . ASP A 1 104 ? 6.493 -12.164 -12.560 1.00 92.06 104 ASP A N 1
ATOM 833 C CA . ASP A 1 104 ? 5.517 -12.638 -13.550 1.00 92.06 104 ASP A CA 1
ATOM 834 C C . ASP A 1 104 ? 4.812 -11.489 -14.292 1.00 92.06 104 ASP A C 1
ATOM 836 O O . ASP A 1 104 ? 3.881 -11.718 -15.058 1.00 92.06 104 ASP A O 1
ATOM 840 N N . ILE A 1 105 ? 5.237 -10.243 -14.057 1.00 93.62 105 ILE A N 1
ATOM 841 C CA . ILE A 1 105 ? 4.696 -9.061 -14.730 1.00 93.62 105 ILE A CA 1
ATOM 842 C C . ILE A 1 105 ? 5.381 -8.884 -16.086 1.00 93.62 105 ILE A C 1
ATOM 844 O O . ILE A 1 105 ? 6.613 -8.892 -16.183 1.00 93.62 105 ILE A O 1
ATOM 848 N N . ASP A 1 106 ? 4.584 -8.643 -17.125 1.00 92.56 106 ASP A N 1
ATOM 849 C CA . ASP A 1 106 ? 5.099 -8.405 -18.469 1.00 92.56 106 ASP A CA 1
ATOM 850 C C . ASP A 1 106 ? 5.872 -7.080 -18.539 1.00 92.56 106 ASP A C 1
ATOM 852 O O . ASP A 1 106 ? 5.396 -6.037 -18.093 1.00 92.56 106 ASP A O 1
ATOM 856 N N . ASP A 1 107 ? 7.081 -7.096 -19.117 1.00 90.94 107 ASP A N 1
ATOM 857 C CA . ASP A 1 107 ? 7.921 -5.895 -19.229 1.00 90.94 107 ASP A CA 1
ATOM 858 C C . ASP A 1 107 ? 7.532 -5.051 -20.459 1.00 90.94 107 ASP A C 1
ATOM 860 O O . ASP A 1 107 ? 7.913 -5.409 -21.583 1.00 90.94 107 ASP A O 1
ATOM 864 N N . PRO A 1 108 ? 6.866 -3.886 -20.285 1.00 89.69 108 PRO A N 1
ATOM 865 C CA . PRO A 1 108 ? 6.442 -3.038 -21.399 1.00 89.69 108 PRO A CA 1
ATOM 866 C C . PRO A 1 108 ? 7.615 -2.272 -22.035 1.00 89.69 108 PRO A C 1
ATOM 868 O O . PRO A 1 108 ? 7.436 -1.527 -23.003 1.00 89.69 108 PRO A O 1
ATOM 871 N N . ARG A 1 109 ? 8.833 -2.377 -21.481 1.00 89.31 109 ARG A N 1
ATOM 872 C CA . ARG A 1 109 ? 10.001 -1.629 -21.956 1.00 89.31 109 ARG A CA 1
ATOM 873 C C . ARG A 1 109 ? 10.642 -2.311 -23.160 1.00 89.31 109 ARG A C 1
ATOM 875 O O . ARG A 1 109 ? 10.822 -3.533 -23.207 1.00 89.31 109 ARG A O 1
ATOM 882 N N . ARG A 1 110 ? 11.112 -1.479 -24.093 1.00 85.88 110 ARG A N 1
ATOM 883 C CA . ARG A 1 110 ? 11.986 -1.896 -25.202 1.00 85.88 110 ARG A CA 1
ATOM 884 C C . ARG A 1 110 ? 13.301 -2.482 -24.677 1.00 85.88 110 ARG A C 1
ATOM 886 O O . ARG A 1 110 ? 13.719 -2.159 -23.563 1.00 85.88 110 ARG A O 1
ATOM 893 N N . LYS A 1 111 ? 13.965 -3.318 -25.482 1.00 81.00 111 LYS A N 1
ATOM 894 C CA . LYS A 1 111 ? 15.188 -4.050 -25.094 1.00 81.00 111 LYS A CA 1
ATOM 895 C C . LYS A 1 111 ? 16.308 -3.114 -24.615 1.00 81.00 111 LYS A C 1
ATOM 897 O O . LYS A 1 111 ? 17.007 -3.435 -23.660 1.00 81.00 111 LYS A O 1
ATOM 902 N N . GLU A 1 112 ? 16.409 -1.923 -25.195 1.00 76.19 112 GLU A N 1
ATOM 903 C CA . GLU A 1 112 ? 17.408 -0.894 -24.884 1.00 76.19 112 GLU A CA 1
ATOM 904 C C . GLU A 1 112 ? 17.194 -0.242 -23.500 1.00 76.19 112 GLU A C 1
ATOM 906 O O . GLU A 1 112 ? 18.123 0.314 -22.913 1.00 76.19 112 GLU A O 1
ATOM 911 N N . GLY A 1 113 ? 15.976 -0.325 -22.947 1.00 73.19 113 GLY A N 1
ATOM 912 C CA . GLY A 1 113 ? 15.586 0.263 -21.659 1.00 73.19 113 GLY A CA 1
ATOM 913 C C . GLY A 1 113 ? 15.781 -0.652 -20.444 1.00 73.19 113 GLY A C 1
ATOM 914 O O . GLY A 1 113 ? 15.413 -0.270 -19.332 1.00 73.19 113 GLY A O 1
ATOM 915 N N . ARG A 1 114 ? 16.347 -1.852 -20.628 1.00 83.50 114 ARG A N 1
ATOM 916 C CA . ARG A 1 114 ? 16.393 -2.927 -19.616 1.00 83.50 114 ARG A CA 1
ATOM 917 C C . ARG A 1 114 ? 17.708 -2.990 -18.833 1.00 83.50 114 ARG A C 1
ATOM 919 O O . ARG A 1 114 ? 18.205 -4.067 -18.530 1.00 83.50 114 ARG A O 1
ATOM 926 N N . ARG A 1 115 ? 18.277 -1.831 -18.482 1.00 84.00 115 ARG A N 1
ATOM 927 C CA . ARG A 1 115 ? 19.465 -1.770 -17.600 1.00 84.00 115 ARG A CA 1
ATOM 928 C C . ARG A 1 115 ? 19.171 -2.310 -16.198 1.00 84.00 115 ARG A C 1
ATOM 930 O O . ARG A 1 115 ? 20.014 -2.963 -15.605 1.00 84.00 115 ARG A O 1
ATOM 937 N N . HIS A 1 116 ? 17.970 -2.041 -15.692 1.00 86.56 116 HIS A N 1
ATOM 938 C CA . HIS A 1 116 ? 17.470 -2.571 -14.424 1.00 86.56 116 HIS A CA 1
ATOM 939 C C . HIS A 1 116 ? 16.383 -3.604 -14.714 1.00 86.56 116 HIS A C 1
ATOM 941 O O . HIS A 1 116 ? 15.554 -3.387 -15.610 1.00 86.56 116 HIS A O 1
ATOM 947 N N . THR A 1 117 ? 16.347 -4.695 -13.949 1.00 89.69 117 THR A N 1
ATOM 948 C CA . THR A 1 117 ? 15.272 -5.688 -14.073 1.00 89.69 117 THR A CA 1
ATOM 949 C C . THR A 1 117 ? 13.921 -5.034 -13.761 1.00 89.69 117 THR A C 1
ATOM 951 O O . THR A 1 117 ? 13.853 -4.115 -12.941 1.00 89.69 117 THR A O 1
ATOM 954 N N . LEU A 1 118 ? 12.851 -5.448 -14.449 1.00 91.62 118 LEU A N 1
ATOM 955 C CA . LEU A 1 118 ? 11.508 -4.915 -14.184 1.00 91.62 118 LEU A CA 1
ATOM 956 C C . LEU A 1 118 ? 11.114 -5.095 -12.710 1.00 91.62 118 LEU A C 1
ATOM 958 O O . LEU A 1 118 ? 10.691 -4.107 -12.107 1.00 91.62 118 LEU A O 1
ATOM 962 N N . PRO A 1 119 ? 11.333 -6.272 -12.092 1.00 93.38 119 PRO A N 1
ATOM 963 C CA . PRO A 1 119 ? 10.930 -6.483 -10.711 1.00 93.38 119 PRO A CA 1
ATOM 964 C C . PRO A 1 119 ? 11.666 -5.567 -9.725 1.00 93.38 119 PRO A C 1
ATOM 966 O O . PRO A 1 119 ? 11.049 -5.029 -8.810 1.00 93.38 119 PRO A O 1
ATOM 969 N N . SER A 1 120 ? 12.959 -5.302 -9.952 1.00 91.44 120 SER A N 1
ATOM 970 C CA . SER A 1 120 ? 13.721 -4.329 -9.157 1.00 91.44 120 SER A CA 1
ATOM 971 C C . SER A 1 120 ? 13.172 -2.910 -9.294 1.00 91.44 120 SER A C 1
ATOM 973 O O . SER A 1 120 ? 13.055 -2.202 -8.300 1.00 91.44 120 SER A O 1
ATOM 975 N N . VAL A 1 121 ? 12.836 -2.476 -10.515 1.00 91.19 121 VAL A N 1
ATOM 976 C CA . VAL A 1 121 ? 12.286 -1.130 -10.752 1.00 91.19 121 VAL A CA 1
ATOM 977 C C . VAL A 1 121 ? 10.928 -0.974 -10.079 1.00 91.19 121 VAL A C 1
ATOM 979 O O . VAL A 1 121 ? 10.693 0.042 -9.430 1.00 91.19 121 VAL A O 1
ATOM 982 N N . LEU A 1 122 ? 10.058 -1.979 -10.203 1.00 92.56 122 LEU A N 1
ATOM 983 C CA . LEU A 1 122 ? 8.747 -1.968 -9.563 1.00 92.56 122 LEU A CA 1
ATOM 984 C C . LEU A 1 122 ? 8.882 -1.959 -8.041 1.00 92.56 122 LEU A C 1
ATOM 986 O O . LEU A 1 122 ? 8.300 -1.086 -7.410 1.00 92.56 122 LEU A O 1
ATOM 990 N N . ALA A 1 123 ? 9.730 -2.809 -7.460 1.00 92.00 123 ALA A N 1
ATOM 991 C CA . ALA A 1 123 ? 9.961 -2.827 -6.016 1.00 92.00 123 ALA A CA 1
ATOM 992 C C . ALA A 1 123 ? 10.503 -1.498 -5.474 1.00 92.00 123 ALA A C 1
ATOM 994 O O . ALA A 1 123 ? 10.047 -1.025 -4.436 1.00 92.00 123 ALA A O 1
ATOM 995 N N . LEU A 1 124 ? 11.423 -0.857 -6.195 1.00 89.25 124 LEU A N 1
ATOM 996 C CA . LEU A 1 124 ? 11.959 0.453 -5.825 1.00 89.25 124 LEU A CA 1
ATOM 997 C C . LEU A 1 124 ? 10.917 1.576 -5.960 1.00 89.25 124 LEU A C 1
ATOM 999 O O . LEU A 1 124 ? 10.953 2.536 -5.194 1.00 89.25 124 LEU A O 1
ATOM 1003 N N . ALA A 1 125 ? 9.974 1.460 -6.896 1.00 89.88 125 ALA A N 1
ATOM 1004 C CA . ALA A 1 125 ? 8.872 2.408 -7.042 1.00 89.88 125 ALA A CA 1
ATOM 1005 C C . ALA A 1 125 ? 7.755 2.186 -6.003 1.00 89.88 125 ALA A C 1
ATOM 1007 O O . ALA A 1 125 ? 7.147 3.153 -5.544 1.00 89.88 125 ALA A O 1
ATOM 1008 N N . THR A 1 126 ? 7.482 0.937 -5.609 1.00 89.81 126 THR A N 1
ATOM 1009 C CA . THR A 1 126 ? 6.381 0.590 -4.698 1.00 89.81 126 THR A CA 1
ATOM 1010 C C . THR A 1 126 ? 6.781 0.602 -3.227 1.00 89.81 126 THR A C 1
ATOM 1012 O O . THR A 1 126 ? 5.946 0.942 -2.396 1.00 89.81 126 THR A O 1
ATOM 1015 N N . ALA A 1 127 ? 8.028 0.281 -2.866 1.00 88.31 127 ALA A N 1
ATOM 1016 C CA . ALA A 1 127 ? 8.466 0.235 -1.467 1.00 88.31 127 ALA A CA 1
ATOM 1017 C C . ALA A 1 127 ? 8.270 1.558 -0.689 1.00 88.31 127 ALA A C 1
ATOM 1019 O O . ALA A 1 127 ? 7.722 1.506 0.412 1.00 88.31 127 ALA A O 1
ATOM 1020 N N . PRO A 1 128 ? 8.602 2.748 -1.229 1.00 86.12 128 PRO A N 1
ATOM 1021 C CA . PRO A 1 128 ? 8.312 4.002 -0.536 1.00 86.12 128 PRO A CA 1
ATOM 1022 C C . PRO A 1 128 ? 6.802 4.228 -0.366 1.00 86.12 128 PRO A C 1
ATOM 1024 O O . PRO A 1 128 ? 6.358 4.704 0.675 1.00 86.12 128 PRO A O 1
ATOM 1027 N N . VAL A 1 129 ? 5.998 3.860 -1.369 1.00 85.44 129 VAL A N 1
ATOM 1028 C CA . VAL A 1 129 ? 4.530 3.991 -1.325 1.00 85.44 129 VAL A CA 1
ATOM 1029 C C . VAL A 1 129 ? 3.940 3.089 -0.242 1.00 85.44 129 VAL A C 1
ATOM 1031 O O . VAL A 1 129 ? 3.073 3.518 0.518 1.00 85.44 129 VAL A O 1
ATOM 1034 N N . LEU A 1 130 ? 4.460 1.867 -0.132 1.00 82.31 130 LEU A N 1
ATOM 1035 C CA . LEU A 1 130 ? 4.150 0.922 0.934 1.00 82.31 130 LEU A CA 1
ATOM 1036 C C . LEU A 1 130 ? 4.505 1.500 2.318 1.00 82.31 130 LEU A C 1
ATOM 1038 O O . LEU A 1 130 ? 3.713 1.381 3.248 1.00 82.31 130 LEU A O 1
ATOM 1042 N N . CYS A 1 131 ? 5.623 2.219 2.435 1.00 78.69 131 CYS A N 1
ATOM 1043 C CA . CYS A 1 131 ? 6.014 2.952 3.647 1.00 78.69 131 CYS A CA 1
ATOM 1044 C C . CYS A 1 131 ? 5.230 4.258 3.888 1.00 78.69 131 CYS A C 1
ATOM 1046 O O . CYS A 1 131 ? 5.535 4.995 4.824 1.00 78.69 131 CYS A O 1
ATOM 1048 N N . GLY A 1 132 ? 4.233 4.583 3.059 1.00 75.69 132 GLY A N 1
ATOM 1049 C CA . GLY A 1 132 ? 3.402 5.774 3.231 1.00 75.69 132 GLY A CA 1
ATOM 1050 C C . GLY A 1 132 ? 3.900 7.042 2.549 1.00 75.69 132 GLY A C 1
ATOM 1051 O O . GLY A 1 132 ? 3.279 8.096 2.713 1.00 75.69 132 GLY A O 1
ATOM 1052 N N . MET A 1 133 ? 4.976 6.967 1.767 1.00 81.44 133 MET A N 1
ATOM 1053 C CA . MET A 1 133 ? 5.491 8.112 1.022 1.00 81.44 133 MET A CA 1
ATOM 1054 C C . MET A 1 133 ? 4.531 8.474 -0.111 1.00 81.44 133 MET A C 1
ATOM 1056 O O . MET A 1 133 ? 4.098 7.624 -0.892 1.00 81.44 133 MET A O 1
ATOM 1060 N N . ARG A 1 134 ? 4.187 9.761 -0.210 1.00 79.12 134 ARG A N 1
ATOM 1061 C CA . ARG A 1 134 ? 3.259 10.278 -1.221 1.00 79.12 134 ARG A CA 1
ATOM 1062 C C . ARG A 1 134 ? 3.938 11.328 -2.087 1.00 79.12 134 ARG A C 1
ATOM 1064 O O . ARG A 1 134 ? 4.489 12.303 -1.587 1.00 79.12 134 ARG A O 1
ATOM 1071 N N . GLY A 1 135 ? 3.817 11.147 -3.398 1.00 80.56 135 GLY A N 1
ATOM 1072 C CA . GLY A 1 135 ? 4.387 12.046 -4.396 1.00 80.56 135 GLY A CA 1
ATOM 1073 C C . GLY A 1 135 ? 5.863 11.770 -4.691 1.00 80.56 135 GLY A C 1
ATOM 1074 O O . GLY A 1 135 ? 6.605 11.236 -3.871 1.00 80.56 135 GLY A O 1
ATOM 1075 N N . TYR A 1 136 ? 6.292 12.158 -5.893 1.00 81.44 136 TYR A N 1
ATOM 1076 C CA . TYR A 1 136 ? 7.621 11.828 -6.418 1.00 81.44 136 TYR A CA 1
ATOM 1077 C C . TYR A 1 136 ? 8.773 12.434 -5.615 1.00 81.44 136 TYR A C 1
ATOM 1079 O O . TYR A 1 136 ? 9.813 11.800 -5.488 1.00 81.44 136 TYR A O 1
ATOM 1087 N N . LYS A 1 137 ? 8.583 13.625 -5.033 1.00 82.38 137 LYS A N 1
ATOM 1088 C CA . LYS A 1 137 ? 9.598 14.262 -4.184 1.00 82.38 137 LYS A CA 1
ATOM 1089 C C . LYS A 1 137 ? 9.888 13.424 -2.936 1.00 82.38 137 LYS A C 1
ATOM 1091 O O . LYS A 1 137 ? 11.039 13.116 -2.674 1.00 82.38 137 LYS A O 1
ATOM 1096 N N . ALA A 1 138 ? 8.840 13.004 -2.231 1.00 82.25 138 ALA A N 1
ATOM 1097 C CA . ALA A 1 138 ? 8.967 12.220 -1.006 1.00 82.25 138 ALA A CA 1
ATOM 1098 C C . ALA A 1 138 ? 9.517 10.810 -1.296 1.00 82.25 138 ALA A C 1
ATOM 1100 O O . ALA A 1 138 ? 10.309 10.276 -0.528 1.00 82.25 138 ALA A O 1
ATOM 1101 N N . ILE A 1 139 ? 9.137 10.231 -2.443 1.00 82.00 139 ILE A N 1
ATOM 1102 C CA . ILE A 1 139 ? 9.732 8.993 -2.966 1.00 82.00 139 ILE A CA 1
ATOM 1103 C C . ILE A 1 139 ? 11.230 9.184 -3.223 1.00 82.00 139 ILE A C 1
ATOM 1105 O O . ILE A 1 139 ? 12.023 8.348 -2.815 1.00 82.00 139 ILE A O 1
ATOM 1109 N N . LYS A 1 140 ? 11.626 10.278 -3.881 1.00 81.19 140 LYS A N 1
ATOM 1110 C CA . LYS A 1 140 ? 13.031 10.575 -4.170 1.00 81.19 140 LYS A CA 1
ATOM 1111 C C . LYS A 1 140 ? 13.850 10.780 -2.893 1.00 81.19 140 LYS A C 1
ATOM 1113 O O . LYS A 1 140 ? 14.922 10.207 -2.790 1.00 81.19 140 LYS A O 1
ATOM 1118 N N . GLU A 1 141 ? 13.342 11.542 -1.930 1.00 83.12 141 GLU A N 1
ATOM 1119 C CA . GLU A 1 141 ? 14.018 11.766 -0.645 1.00 83.12 141 GLU A CA 1
ATOM 1120 C C . GLU A 1 141 ? 14.214 10.449 0.121 1.00 83.12 141 GLU A C 1
ATOM 1122 O O . GLU A 1 141 ? 15.324 10.157 0.547 1.00 83.12 141 GLU A O 1
ATOM 1127 N N . TRP A 1 142 ? 13.182 9.596 0.187 1.00 83.50 142 TRP A N 1
ATOM 1128 C CA . TRP A 1 142 ? 13.268 8.272 0.826 1.00 83.50 142 TRP A CA 1
ATOM 1129 C C . TRP A 1 142 ? 14.364 7.380 0.230 1.00 83.50 142 TRP A C 1
ATOM 1131 O O . TRP A 1 142 ? 14.954 6.547 0.909 1.00 83.50 142 TRP A O 1
ATOM 1141 N N . VAL A 1 143 ? 14.617 7.545 -1.062 1.00 77.81 143 VAL A N 1
ATOM 1142 C CA . VAL A 1 143 ? 15.618 6.792 -1.812 1.00 77.81 143 VAL A CA 1
ATOM 1143 C C . VAL A 1 143 ? 17.005 7.395 -1.678 1.00 77.81 143 VAL A C 1
ATOM 1145 O O . VAL A 1 143 ? 17.981 6.652 -1.633 1.00 77.81 143 VAL A O 1
ATOM 1148 N N . ASP A 1 144 ? 17.109 8.723 -1.677 1.00 79.25 144 ASP A N 1
ATOM 1149 C CA . ASP A 1 144 ? 18.388 9.420 -1.538 1.00 79.25 144 ASP A CA 1
ATOM 1150 C C . ASP A 1 144 ? 19.039 9.088 -0.173 1.00 79.25 144 ASP A C 1
ATOM 1152 O O . ASP A 1 144 ? 20.264 9.113 -0.057 1.00 79.25 144 ASP A O 1
ATOM 1156 N N . ASP A 1 145 ? 18.239 8.673 0.818 1.00 81.50 145 ASP A N 1
ATOM 1157 C CA . ASP A 1 145 ? 18.701 8.159 2.114 1.00 81.50 145 ASP A CA 1
ATOM 1158 C C . ASP A 1 145 ? 19.329 6.745 2.046 1.00 81.50 145 ASP A C 1
ATOM 1160 O O . ASP A 1 145 ? 19.981 6.315 3.003 1.00 81.50 145 ASP A O 1
ATOM 1164 N N . PHE A 1 146 ? 19.175 6.004 0.939 1.00 80.00 146 PHE A N 1
ATOM 1165 C CA . PHE A 1 146 ? 19.678 4.632 0.822 1.00 80.00 146 PHE A CA 1
ATOM 1166 C C . PHE A 1 146 ? 21.176 4.550 0.542 1.00 80.00 146 PHE A C 1
ATOM 1168 O O . PHE A 1 146 ? 21.719 5.139 -0.395 1.00 80.00 146 PHE A O 1
ATOM 1175 N N . LYS A 1 147 ? 21.849 3.666 1.281 1.00 79.12 147 LYS A N 1
ATOM 1176 C CA . LYS A 1 147 ? 23.229 3.266 0.983 1.00 79.12 147 LYS A CA 1
ATOM 1177 C C . LYS A 1 147 ? 23.269 2.262 -0.178 1.00 79.12 147 LYS A C 1
ATOM 1179 O O . LYS A 1 147 ? 22.335 1.476 -0.357 1.00 79.12 147 LYS A O 1
ATOM 1184 N N . PRO A 1 148 ? 24.393 2.154 -0.915 1.00 76.06 148 PRO A N 1
ATOM 1185 C CA . PRO A 1 148 ? 24.560 1.136 -1.958 1.00 76.06 148 PRO A CA 1
ATOM 1186 C C . PRO A 1 148 ? 24.308 -0.307 -1.486 1.00 76.06 148 PRO A C 1
ATOM 1188 O O . PRO A 1 148 ? 23.849 -1.139 -2.265 1.00 76.06 148 PRO A O 1
ATOM 1191 N N . SER A 1 149 ? 24.565 -0.609 -0.207 1.00 77.00 149 SER A N 1
ATOM 1192 C CA . SER A 1 149 ? 24.252 -1.901 0.420 1.00 77.00 149 SER A CA 1
ATOM 1193 C C . SER A 1 149 ? 22.749 -2.196 0.487 1.00 77.00 149 SER A C 1
ATOM 1195 O O . SER A 1 149 ? 22.348 -3.351 0.439 1.00 77.00 149 SER A O 1
ATOM 1197 N N . GLU A 1 150 ? 21.909 -1.167 0.578 1.00 78.88 150 GLU A N 1
ATOM 1198 C CA . GLU A 1 150 ? 20.452 -1.295 0.685 1.00 78.88 150 GLU A CA 1
ATOM 1199 C C . GLU A 1 150 ? 19.816 -1.485 -0.691 1.00 78.88 150 GLU A C 1
ATOM 1201 O O . GLU A 1 150 ? 18.889 -2.275 -0.843 1.00 78.88 150 GLU A O 1
ATOM 1206 N N . LEU A 1 151 ? 20.401 -0.884 -1.732 1.00 80.88 151 LEU A N 1
ATOM 1207 C CA . LEU A 1 151 ? 20.026 -1.149 -3.125 1.00 80.88 151 LEU A CA 1
ATOM 1208 C C . LEU A 1 151 ? 20.305 -2.600 -3.555 1.00 80.88 151 LEU A C 1
ATOM 1210 O O . LEU A 1 151 ? 19.644 -3.102 -4.470 1.00 80.88 151 LEU A O 1
ATOM 1214 N N . ARG A 1 152 ? 21.234 -3.303 -2.884 1.00 83.75 152 ARG A N 1
ATOM 1215 C CA . ARG A 1 152 ? 21.450 -4.745 -3.104 1.00 83.75 152 ARG A CA 1
ATOM 1216 C C . ARG A 1 152 ? 20.212 -5.567 -2.763 1.00 83.75 152 ARG A C 1
ATOM 1218 O O . ARG A 1 152 ? 19.917 -6.517 -3.482 1.00 83.75 152 ARG A O 1
ATOM 1225 N N . ARG A 1 153 ? 19.450 -5.160 -1.742 1.00 84.69 153 ARG A N 1
ATOM 1226 C CA . ARG A 1 153 ? 18.228 -5.856 -1.299 1.00 84.69 153 ARG A CA 1
ATOM 1227 C C . ARG A 1 153 ? 17.176 -5.895 -2.405 1.00 84.69 153 ARG A C 1
ATOM 1229 O O . ARG A 1 153 ? 16.526 -6.905 -2.623 1.00 84.69 153 ARG A O 1
ATOM 1236 N N . PHE A 1 154 ? 17.119 -4.843 -3.218 1.00 84.19 154 PHE A N 1
ATOM 1237 C CA . PHE A 1 154 ? 16.251 -4.770 -4.394 1.00 84.19 154 PHE A CA 1
ATOM 1238 C C . PHE A 1 154 ? 16.858 -5.412 -5.652 1.00 84.19 154 PHE A C 1
ATOM 1240 O O . PHE A 1 154 ? 16.356 -5.197 -6.757 1.00 84.19 154 PHE A O 1
ATOM 1247 N N . ARG A 1 155 ? 17.949 -6.180 -5.519 1.00 83.31 155 ARG A N 1
ATOM 1248 C CA . ARG A 1 155 ? 18.694 -6.819 -6.622 1.00 83.31 155 ARG A CA 1
ATOM 1249 C C . ARG A 1 155 ? 19.247 -5.807 -7.632 1.00 83.31 155 ARG A C 1
ATOM 1251 O O . ARG A 1 155 ? 19.337 -6.091 -8.825 1.00 83.31 155 ARG A O 1
ATOM 1258 N N . ASN A 1 156 ? 19.597 -4.606 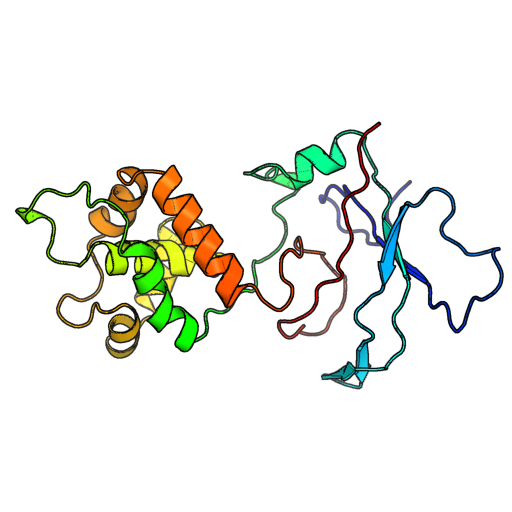-7.162 1.00 80.19 156 ASN A N 1
ATOM 1259 C CA . ASN A 1 156 ? 19.943 -3.469 -8.017 1.00 80.19 156 ASN A CA 1
ATOM 1260 C C . ASN A 1 156 ? 21.336 -2.869 -7.731 1.00 80.19 156 ASN A C 1
ATOM 1262 O O . ASN A 1 156 ? 21.586 -1.676 -7.891 1.00 80.19 156 ASN A O 1
ATOM 1266 N N . GLU A 1 157 ? 22.275 -3.709 -7.312 1.00 66.88 157 GLU A N 1
ATOM 1267 C CA . GLU A 1 157 ? 23.610 -3.290 -6.873 1.00 66.88 157 GLU A CA 1
ATOM 1268 C C . GLU A 1 157 ? 24.517 -2.761 -7.989 1.00 66.88 157 GLU A C 1
ATOM 1270 O O . GLU A 1 157 ? 25.335 -1.873 -7.768 1.00 66.88 157 GLU A O 1
ATOM 1275 N N . ARG A 1 158 ? 24.367 -3.297 -9.205 1.00 72.00 158 ARG A N 1
ATOM 1276 C CA . ARG A 1 158 ? 25.295 -3.053 -10.318 1.00 72.00 158 ARG A CA 1
ATOM 1277 C C . ARG A 1 158 ? 25.074 -1.709 -11.008 1.00 72.00 158 ARG A C 1
ATOM 1279 O O . ARG A 1 158 ? 25.985 -1.177 -11.637 1.00 72.00 158 ARG A O 1
ATOM 1286 N N . HIS A 1 159 ? 23.853 -1.190 -10.942 1.00 74.06 159 HIS A N 1
ATOM 1287 C CA . HIS A 1 159 ? 23.424 -0.051 -11.752 1.00 74.06 159 HIS A CA 1
ATOM 1288 C C . HIS A 1 159 ? 22.956 1.142 -10.916 1.00 74.06 159 HIS A C 1
ATOM 1290 O O . HIS A 1 159 ? 22.658 2.188 -11.490 1.00 74.06 159 HIS A O 1
ATOM 1296 N N . GLY A 1 160 ? 22.927 1.005 -9.585 1.00 78.44 160 GLY A N 1
ATOM 1297 C CA . GLY A 1 160 ? 22.447 2.045 -8.682 1.00 78.44 160 GLY A CA 1
ATOM 1298 C C . GLY A 1 160 ? 20.962 2.342 -8.884 1.00 78.44 160 GLY A C 1
ATOM 1299 O O . GLY A 1 160 ? 20.237 1.573 -9.513 1.00 78.44 160 GLY A O 1
ATOM 1300 N N . TRP A 1 161 ? 20.490 3.461 -8.343 1.00 80.06 161 TRP A N 1
ATOM 1301 C CA . TRP A 1 161 ? 19.088 3.855 -8.460 1.00 80.06 161 TRP A CA 1
ATOM 1302 C C . TRP A 1 161 ? 18.645 4.005 -9.933 1.00 80.06 161 TRP A C 1
ATOM 1304 O O . TRP A 1 161 ? 19.363 4.631 -10.723 1.00 80.06 161 TRP A O 1
ATOM 1314 N N . PRO A 1 162 ? 17.476 3.461 -10.336 1.00 83.69 162 PRO A N 1
ATOM 1315 C CA . PRO A 1 162 ? 16.948 3.679 -11.672 1.00 83.69 162 PRO A CA 1
ATOM 1316 C C . PRO A 1 162 ? 16.726 5.166 -11.921 1.00 83.69 162 PRO A C 1
ATOM 1318 O O . PRO A 1 162 ? 16.365 5.926 -11.030 1.00 83.69 162 PRO A O 1
ATOM 1321 N N . ARG A 1 163 ? 16.905 5.603 -13.165 1.00 82.75 163 ARG A N 1
ATOM 1322 C CA . ARG A 1 163 ? 16.602 6.994 -13.526 1.00 82.75 163 ARG A CA 1
ATOM 1323 C C . ARG A 1 163 ? 15.146 7.330 -13.191 1.00 82.75 163 ARG A C 1
ATOM 1325 O O . ARG A 1 163 ? 14.286 6.461 -13.287 1.00 82.75 163 ARG A O 1
ATOM 1332 N N . GLU A 1 164 ? 14.870 8.601 -12.908 1.00 81.31 164 GLU A N 1
ATOM 1333 C CA . GLU A 1 164 ? 13.524 9.089 -12.563 1.00 81.31 164 GLU A CA 1
ATOM 1334 C C . GLU A 1 164 ? 12.449 8.649 -13.569 1.00 81.31 164 GLU A C 1
ATOM 1336 O O . GLU A 1 164 ? 11.365 8.226 -13.179 1.00 81.31 164 GLU A O 1
ATOM 1341 N N . TRP A 1 165 ? 12.771 8.648 -14.869 1.00 83.38 165 TRP A N 1
ATOM 1342 C CA . TRP A 1 165 ? 11.855 8.144 -15.897 1.00 83.38 165 TRP A CA 1
ATOM 1343 C C . TRP A 1 165 ? 11.442 6.684 -15.646 1.00 83.38 165 TRP A C 1
ATOM 1345 O O . TRP A 1 165 ? 10.294 6.320 -15.870 1.00 83.38 165 TRP A O 1
ATOM 1355 N N . ALA A 1 166 ? 12.361 5.832 -15.181 1.00 84.00 166 ALA A N 1
ATOM 1356 C CA . ALA A 1 166 ? 12.109 4.412 -14.985 1.00 84.00 166 ALA A CA 1
ATOM 1357 C C . ALA A 1 166 ? 11.212 4.181 -13.767 1.00 84.00 166 ALA A C 1
ATOM 1359 O O . ALA A 1 166 ? 10.299 3.368 -13.834 1.00 84.00 166 ALA A O 1
ATOM 1360 N N . THR A 1 167 ? 11.425 4.912 -12.676 1.00 83.38 167 THR A N 1
ATOM 1361 C CA . THR A 1 167 ? 10.594 4.775 -11.472 1.00 83.38 167 THR A CA 1
ATOM 1362 C C . THR A 1 167 ? 9.224 5.430 -11.610 1.00 83.38 167 THR A C 1
ATOM 1364 O O . THR A 1 167 ? 8.282 4.998 -10.952 1.00 83.38 167 THR A O 1
ATOM 1367 N N . ARG A 1 168 ? 9.080 6.426 -12.492 1.00 85.94 168 ARG A N 1
ATOM 1368 C CA . ARG A 1 168 ? 7.807 7.106 -12.755 1.00 85.94 168 ARG A CA 1
ATOM 1369 C C . ARG A 1 168 ? 6.978 6.462 -13.866 1.00 85.94 168 ARG A C 1
ATOM 1371 O O . ARG A 1 168 ? 5.789 6.232 -13.673 1.00 85.94 168 ARG A O 1
ATOM 1378 N N . ASP A 1 169 ? 7.574 6.185 -15.023 1.00 87.12 169 ASP A N 1
ATOM 1379 C CA . ASP A 1 169 ? 6.806 5.795 -16.213 1.00 87.12 169 ASP A CA 1
ATOM 1380 C C . ASP A 1 169 ? 6.576 4.289 -16.310 1.00 87.12 169 ASP A C 1
ATOM 1382 O O . ASP A 1 169 ? 5.591 3.855 -16.904 1.00 87.12 169 ASP A O 1
ATOM 1386 N N . VAL A 1 170 ? 7.482 3.468 -15.771 1.00 89.38 170 VAL A N 1
ATOM 1387 C CA . VAL A 1 170 ? 7.351 2.006 -15.868 1.00 89.38 170 VAL A CA 1
ATOM 1388 C C . VAL A 1 170 ? 6.118 1.506 -15.115 1.00 89.38 170 VAL A C 1
ATOM 1390 O O . VAL A 1 170 ? 5.347 0.783 -15.742 1.00 89.38 170 VAL A O 1
ATOM 1393 N N . PRO A 1 171 ? 5.839 1.937 -13.865 1.00 87.75 171 PRO A N 1
ATOM 1394 C CA . PRO A 1 171 ? 4.610 1.539 -13.176 1.00 87.75 171 PRO A CA 1
ATOM 1395 C C . PRO A 1 171 ? 3.328 1.961 -13.906 1.00 87.75 171 PRO A C 1
ATOM 1397 O O . PRO A 1 171 ? 2.310 1.297 -13.776 1.00 87.75 171 PRO A O 1
ATOM 1400 N N . VAL A 1 172 ? 3.368 3.049 -14.687 1.00 89.62 172 VAL A N 1
ATOM 1401 C CA . VAL A 1 172 ? 2.215 3.544 -15.463 1.00 89.62 172 VAL A CA 1
ATOM 1402 C C . VAL A 1 172 ? 1.980 2.726 -16.738 1.00 89.62 172 VAL A C 1
ATOM 1404 O O . VAL A 1 172 ? 0.856 2.659 -17.224 1.00 89.62 172 VAL A O 1
ATOM 1407 N N . ARG A 1 173 ? 3.034 2.128 -17.304 1.00 90.44 173 ARG A N 1
ATOM 1408 C CA . ARG A 1 173 ? 2.962 1.339 -18.547 1.00 90.44 173 ARG A CA 1
ATOM 1409 C C . ARG A 1 173 ? 2.688 -0.146 -18.322 1.00 90.44 173 ARG A C 1
ATOM 1411 O O . ARG A 1 173 ? 2.328 -0.827 -19.276 1.00 90.44 173 ARG A O 1
ATOM 1418 N N . VAL A 1 174 ? 2.938 -0.646 -17.117 1.00 93.25 174 VAL A N 1
ATOM 1419 C CA . VAL A 1 174 ? 2.637 -2.026 -16.723 1.00 93.25 174 VAL A CA 1
ATOM 1420 C C . VAL A 1 174 ? 1.123 -2.229 -16.661 1.00 93.25 174 VAL A C 1
ATOM 1422 O O . VAL A 1 174 ? 0.389 -1.294 -16.340 1.00 93.25 174 VAL A O 1
ATOM 1425 N N . ASP A 1 175 ? 0.659 -3.447 -16.952 1.00 91.44 175 ASP A N 1
ATOM 1426 C CA . ASP A 1 175 ? -0.747 -3.805 -16.772 1.00 91.44 175 ASP A CA 1
ATOM 1427 C C . ASP A 1 175 ? -1.154 -3.617 -15.293 1.00 91.44 175 ASP A C 1
ATOM 1429 O O . ASP A 1 175 ? -0.617 -4.299 -14.407 1.00 91.44 175 ASP A O 1
ATOM 1433 N N . PRO A 1 176 ? -2.101 -2.706 -14.991 1.00 89.69 176 PRO A N 1
ATOM 1434 C CA . PRO A 1 176 ? -2.527 -2.455 -13.621 1.00 89.69 176 PRO A CA 1
ATOM 1435 C C . PRO A 1 176 ? -3.135 -3.691 -12.949 1.00 89.69 176 PRO A C 1
ATOM 1437 O O . PRO A 1 176 ? -3.040 -3.804 -11.728 1.00 89.69 176 PRO A O 1
ATOM 1440 N N . ALA A 1 177 ? -3.726 -4.624 -13.704 1.00 90.56 177 ALA A N 1
ATOM 1441 C CA . ALA A 1 177 ? -4.282 -5.855 -13.150 1.00 90.56 177 ALA A CA 1
ATOM 1442 C C . ALA A 1 177 ? -3.177 -6.806 -12.665 1.00 90.56 177 ALA A C 1
ATOM 1444 O O . ALA A 1 177 ? -3.275 -7.347 -11.564 1.00 90.56 177 ALA A O 1
ATOM 1445 N N . GLN A 1 178 ? -2.096 -6.961 -13.436 1.00 92.31 178 GLN A N 1
ATOM 1446 C CA . GLN A 1 178 ? -0.938 -7.769 -13.034 1.00 92.31 178 GLN A CA 1
ATOM 1447 C C . GLN A 1 178 ? -0.259 -7.185 -11.789 1.00 92.31 178 GLN A C 1
ATOM 1449 O O . GLN A 1 178 ? 0.069 -7.913 -10.851 1.00 92.31 178 GLN A O 1
ATOM 1454 N N . LEU A 1 179 ? -0.096 -5.858 -11.752 1.00 90.62 179 LEU A N 1
ATOM 1455 C CA . LEU A 1 179 ? 0.497 -5.174 -10.607 1.00 90.62 179 LEU A CA 1
ATOM 1456 C C . LEU A 1 179 ? -0.374 -5.288 -9.344 1.00 90.62 179 LEU A C 1
ATOM 1458 O O . LEU A 1 179 ? 0.156 -5.533 -8.260 1.00 90.62 179 LEU A O 1
ATOM 1462 N N . ASP A 1 180 ? -1.695 -5.139 -9.472 1.00 89.12 180 ASP A N 1
ATOM 1463 C CA . ASP A 1 180 ? -2.641 -5.303 -8.361 1.00 89.12 180 ASP A CA 1
ATOM 1464 C C . ASP A 1 180 ? -2.616 -6.737 -7.813 1.00 89.12 180 ASP A C 1
ATOM 1466 O O . ASP A 1 180 ? -2.514 -6.927 -6.602 1.00 89.12 180 ASP A O 1
ATOM 1470 N N . VAL A 1 181 ? -2.614 -7.755 -8.682 1.00 90.31 181 VAL A N 1
ATOM 1471 C CA . VAL A 1 181 ? -2.483 -9.161 -8.263 1.00 90.31 181 VAL A CA 1
ATOM 1472 C C . VAL A 1 181 ? -1.167 -9.396 -7.520 1.00 90.31 181 VAL A C 1
ATOM 1474 O O . VAL A 1 181 ? -1.182 -9.975 -6.435 1.00 90.31 181 VAL A O 1
ATOM 1477 N N . ALA A 1 182 ? -0.041 -8.908 -8.044 1.00 92.38 182 ALA A N 1
ATOM 1478 C CA . ALA A 1 182 ? 1.264 -9.054 -7.399 1.00 92.38 182 ALA A CA 1
ATOM 1479 C C . ALA A 1 182 ? 1.300 -8.417 -6.000 1.00 92.38 182 ALA A C 1
ATOM 1481 O O . ALA A 1 182 ? 1.737 -9.046 -5.032 1.00 92.38 182 ALA A O 1
ATOM 1482 N N . LEU A 1 183 ? 0.789 -7.188 -5.872 1.00 88.06 183 LEU A N 1
ATOM 1483 C CA . LEU A 1 183 ? 0.723 -6.480 -4.594 1.00 88.06 183 LEU A CA 1
ATOM 1484 C C . LEU A 1 183 ? -0.218 -7.169 -3.604 1.00 88.06 183 LEU A C 1
ATOM 1486 O O . LEU A 1 183 ? 0.133 -7.291 -2.432 1.00 88.06 183 LEU A O 1
ATOM 1490 N N . ARG A 1 184 ? -1.375 -7.666 -4.053 1.00 85.50 184 ARG A N 1
ATOM 1491 C CA . ARG A 1 184 ? -2.298 -8.436 -3.205 1.00 85.50 184 ARG A CA 1
ATOM 1492 C C . ARG A 1 184 ? -1.674 -9.738 -2.722 1.00 85.50 184 ARG A C 1
ATOM 1494 O O . ARG A 1 184 ? -1.843 -10.082 -1.557 1.00 85.50 184 ARG A O 1
ATOM 1501 N N . THR A 1 185 ? -0.931 -10.440 -3.574 1.00 88.56 185 THR A N 1
ATOM 1502 C CA . THR A 1 185 ? -0.207 -11.654 -3.180 1.00 88.56 185 THR A CA 1
ATOM 1503 C C . THR A 1 185 ? 0.868 -11.337 -2.143 1.00 88.56 185 THR A C 1
ATOM 1505 O O . THR A 1 185 ? 0.935 -12.008 -1.114 1.00 88.56 185 THR A O 1
ATOM 1508 N N . TRP A 1 186 ? 1.648 -10.270 -2.344 1.00 88.38 186 TRP A N 1
ATOM 1509 C CA . TRP A 1 186 ? 2.612 -9.805 -1.342 1.00 88.38 186 TRP A CA 1
ATOM 1510 C C . TRP A 1 186 ? 1.922 -9.456 -0.018 1.00 88.38 186 TRP A C 1
ATOM 1512 O O . TRP A 1 186 ? 2.346 -9.918 1.040 1.00 88.38 186 TRP A O 1
ATOM 1522 N N . GLN A 1 187 ? 0.813 -8.714 -0.067 1.00 82.62 187 GLN A N 1
ATOM 1523 C CA . GLN A 1 187 ? 0.017 -8.368 1.113 1.00 82.62 187 GLN A CA 1
ATOM 1524 C C . GLN A 1 187 ? -0.590 -9.597 1.797 1.00 82.62 187 GLN A C 1
ATOM 1526 O O . GLN A 1 187 ? -0.697 -9.616 3.016 1.00 82.62 187 GLN A O 1
ATOM 1531 N N . ALA A 1 188 ? -0.982 -10.638 1.067 1.00 81.25 188 ALA A N 1
ATOM 1532 C CA . ALA A 1 188 ? -1.513 -11.855 1.675 1.00 81.25 188 ALA A CA 1
ATOM 1533 C C . ALA A 1 188 ? -0.431 -12.629 2.447 1.00 81.25 188 ALA A C 1
ATOM 1535 O O . ALA A 1 188 ? -0.709 -13.167 3.518 1.00 81.25 188 ALA A O 1
ATOM 1536 N N . VAL A 1 189 ? 0.799 -12.657 1.922 1.00 81.56 189 VAL A N 1
ATOM 1537 C CA . VAL A 1 189 ? 1.938 -13.372 2.520 1.00 81.56 189 VAL A CA 1
ATOM 1538 C C . VAL A 1 189 ? 2.567 -12.580 3.669 1.00 81.56 189 VAL A C 1
ATOM 1540 O O . VAL A 1 189 ? 2.813 -13.133 4.736 1.00 81.56 189 VAL A O 1
ATOM 1543 N N . HIS A 1 190 ? 2.798 -11.280 3.474 1.00 76.12 190 HIS A N 1
ATOM 1544 C CA . HIS A 1 190 ? 3.517 -10.418 4.420 1.00 76.12 190 HIS A CA 1
ATOM 1545 C C . HIS A 1 190 ? 2.606 -9.497 5.239 1.00 76.12 190 HIS A C 1
ATOM 1547 O O . HIS A 1 190 ? 3.044 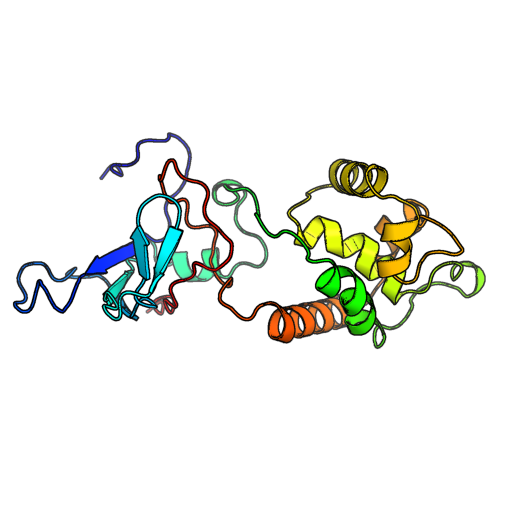-8.907 6.222 1.00 76.12 190 HIS A O 1
ATOM 1553 N N . GLY A 1 191 ? 1.323 -9.392 4.887 1.00 62.78 191 GLY A N 1
ATOM 1554 C CA . GLY A 1 191 ? 0.318 -8.651 5.660 1.00 62.78 191 GLY A CA 1
ATOM 1555 C C . GLY A 1 191 ? -0.268 -9.427 6.847 1.00 62.78 191 GLY A C 1
ATOM 1556 O O . GLY A 1 191 ? -1.169 -8.928 7.528 1.00 62.78 191 GLY A O 1
ATOM 1557 N N . GLY A 1 192 ? 0.226 -10.638 7.133 1.00 47.97 192 GLY A N 1
ATOM 1558 C CA . GLY A 1 192 ? -0.101 -11.392 8.347 1.00 47.97 192 GLY A CA 1
ATOM 1559 C C . GLY A 1 192 ? 0.785 -10.953 9.516 1.00 47.97 192 GLY A C 1
ATOM 1560 O O . GLY A 1 192 ? 1.866 -11.485 9.706 1.00 47.97 192 GLY A O 1
ATOM 1561 N N . GLY A 1 193 ? 0.387 -9.970 10.321 1.00 35.41 193 GLY A N 1
ATOM 1562 C CA . GLY A 1 193 ? -0.496 -10.224 11.458 1.00 35.41 193 GLY A CA 1
ATOM 1563 C C . GLY A 1 193 ? -1.369 -9.025 11.823 1.00 35.41 193 GLY A C 1
ATOM 1564 O O . GLY A 1 193 ? -1.337 -8.536 12.953 1.00 35.41 193 GLY A O 1
ATOM 1565 N N . GLY A 1 194 ? -2.213 -8.611 10.882 1.00 36.19 194 GLY A N 1
ATOM 1566 C CA . GLY A 1 194 ? -3.341 -7.726 11.140 1.00 36.19 194 GLY A CA 1
ATOM 1567 C C . GLY A 1 194 ? -3.034 -6.266 10.879 1.00 36.19 194 GLY A C 1
ATOM 1568 O O . GLY A 1 194 ? -2.947 -5.502 11.822 1.00 36.19 194 GLY A O 1
ATOM 1569 N N . ASP A 1 195 ? -2.970 -5.904 9.604 1.00 36.88 195 ASP A N 1
ATOM 1570 C CA . ASP A 1 195 ? -3.146 -4.524 9.157 1.00 36.88 195 ASP A CA 1
ATOM 1571 C C . ASP A 1 195 ? -3.955 -4.502 7.847 1.00 36.88 195 ASP A C 1
ATOM 1573 O O . ASP A 1 195 ? -3.572 -3.962 6.820 1.00 36.88 195 ASP A O 1
ATOM 1577 N N . THR A 1 196 ? -5.161 -5.071 7.906 1.00 31.69 196 THR A N 1
ATOM 1578 C CA . THR A 1 196 ? -6.318 -4.404 7.284 1.00 31.69 196 THR A CA 1
ATOM 1579 C C . THR A 1 196 ? -6.933 -3.422 8.286 1.00 31.69 196 THR A C 1
ATOM 1581 O O . THR A 1 196 ? -8.150 -3.235 8.314 1.00 31.69 196 THR A O 1
ATOM 1584 N N . ALA A 1 197 ? -6.124 -2.859 9.191 1.00 34.59 197 ALA A N 1
ATOM 1585 C CA . ALA A 1 197 ? -6.550 -1.745 10.003 1.00 34.59 197 ALA A CA 1
ATOM 1586 C C . ALA A 1 197 ? -6.462 -0.511 9.118 1.00 34.59 197 ALA A C 1
ATOM 1588 O O . ALA A 1 197 ? -5.397 0.017 8.800 1.00 34.59 197 ALA A O 1
ATOM 1589 N N . PHE A 1 198 ? -7.638 -0.042 8.729 1.00 37.22 198 PHE A N 1
ATOM 1590 C CA . PHE A 1 198 ? -7.873 1.382 8.583 1.00 37.22 198 PHE A CA 1
ATOM 1591 C C . PHE A 1 198 ? -7.113 2.126 9.685 1.00 37.22 198 PHE A C 1
ATOM 1593 O O . PHE A 1 198 ? -7.103 1.671 10.828 1.00 37.22 198 PHE A O 1
ATOM 1600 N N . ALA A 1 199 ? -6.468 3.244 9.353 1.00 34.28 199 ALA A N 1
ATOM 1601 C CA . ALA A 1 199 ? -5.818 4.084 10.348 1.00 34.28 199 ALA A CA 1
ATOM 1602 C C . ALA A 1 199 ? -6.865 4.555 11.376 1.00 34.28 199 ALA A C 1
ATOM 1604 O O . ALA A 1 199 ? -7.547 5.560 11.185 1.00 34.28 199 ALA A O 1
ATOM 1605 N N . ILE A 1 200 ? -7.016 3.801 12.466 1.00 38.84 200 ILE A N 1
ATOM 1606 C CA . ILE A 1 200 ? -7.789 4.188 13.636 1.00 38.84 200 ILE A CA 1
ATOM 1607 C C . ILE A 1 200 ? -6.901 5.179 14.371 1.00 38.84 200 ILE A C 1
ATOM 1609 O O . ILE A 1 200 ? -5.892 4.811 14.976 1.00 38.84 200 ILE A O 1
ATOM 1613 N N . LYS A 1 201 ? -7.250 6.464 14.308 1.00 31.78 201 LYS A N 1
ATOM 1614 C CA . LYS A 1 201 ? -6.638 7.458 15.186 1.00 31.78 201 LYS A CA 1
ATOM 1615 C C . LYS A 1 201 ? -7.099 7.152 16.612 1.00 31.78 201 LYS A C 1
ATOM 1617 O O . LYS A 1 201 ? -8.143 7.630 17.044 1.00 31.78 201 LYS A O 1
ATOM 1622 N N . ARG A 1 202 ? -6.321 6.362 17.352 1.00 33.09 202 ARG A N 1
ATOM 1623 C CA . ARG A 1 202 ? -6.391 6.380 18.812 1.00 33.09 202 ARG A CA 1
ATOM 1624 C C . ARG A 1 202 ? -5.791 7.693 19.299 1.00 33.09 202 ARG A C 1
ATOM 1626 O O . ARG A 1 202 ? -4.693 8.074 18.898 1.00 33.09 202 ARG A O 1
ATOM 1633 N N . GLN A 1 203 ? -6.512 8.386 20.165 1.00 28.95 203 GLN A N 1
ATOM 1634 C CA . GLN A 1 203 ? -5.970 9.493 20.940 1.00 28.95 203 GLN A CA 1
ATOM 1635 C C . GLN A 1 203 ? -5.201 8.905 22.132 1.00 28.95 203 GLN A C 1
ATOM 1637 O O . GLN A 1 203 ? -5.693 8.957 23.246 1.00 28.95 203 GLN A O 1
ATOM 1642 N N . ASP A 1 204 ? -4.027 8.312 21.894 1.00 27.11 204 ASP A N 1
ATOM 1643 C CA . ASP A 1 204 ? -3.155 7.795 22.959 1.00 27.11 204 ASP A CA 1
ATOM 1644 C C . ASP A 1 204 ? -1.719 8.330 22.776 1.00 27.11 204 ASP A C 1
ATOM 1646 O O . ASP A 1 204 ? -1.096 8.172 21.726 1.00 27.11 204 ASP A O 1
ATOM 1650 N N . HIS A 1 205 ? -1.184 8.976 23.817 1.00 24.62 205 HIS A N 1
ATOM 1651 C CA . HIS A 1 205 ? 0.152 9.587 23.892 1.00 24.62 205 HIS A CA 1
ATOM 1652 C C . HIS A 1 205 ? 1.297 8.570 24.111 1.00 24.62 205 HIS A C 1
ATOM 1654 O O . HIS A 1 205 ? 2.258 8.854 24.823 1.00 24.62 205 HIS A O 1
ATOM 1660 N N . ALA A 1 206 ? 1.242 7.385 23.501 1.00 25.61 206 ALA A N 1
ATOM 1661 C CA . ALA A 1 206 ? 2.318 6.396 23.602 1.00 25.61 206 ALA A CA 1
ATOM 1662 C C . ALA A 1 206 ? 2.555 5.699 22.257 1.00 25.61 206 ALA A C 1
ATOM 1664 O O . ALA A 1 206 ? 1.611 5.310 21.572 1.00 25.61 206 ALA A O 1
ATOM 1665 N N . ARG A 1 207 ? 3.833 5.580 21.867 1.00 26.22 207 ARG A N 1
ATOM 1666 C CA . ARG A 1 207 ? 4.282 4.908 20.638 1.00 26.22 207 ARG A CA 1
ATOM 1667 C C . ARG A 1 207 ? 3.688 3.493 20.580 1.00 26.22 207 ARG A C 1
ATOM 1669 O O . ARG A 1 207 ? 3.926 2.700 21.481 1.00 26.22 207 ARG A O 1
ATOM 1676 N N . ALA A 1 208 ? 2.907 3.208 19.542 1.00 29.11 208 ALA A N 1
ATOM 1677 C CA . ALA A 1 208 ? 2.382 1.876 19.268 1.00 29.11 208 ALA A CA 1
ATOM 1678 C C . ALA A 1 208 ? 3.383 1.093 18.404 1.00 29.11 208 ALA A C 1
ATOM 1680 O O . ALA A 1 208 ? 3.784 1.577 17.344 1.00 29.11 208 ALA A O 1
ATOM 1681 N N . GLU A 1 209 ? 3.767 -0.095 18.868 1.00 26.81 209 GLU A N 1
ATOM 1682 C CA . GLU A 1 209 ? 4.477 -1.116 18.091 1.00 26.81 209 GLU A CA 1
ATOM 1683 C C . GLU A 1 209 ? 3.543 -1.744 17.026 1.00 26.81 209 GLU A C 1
ATOM 1685 O O . GLU A 1 209 ? 2.322 -1.803 17.234 1.00 26.81 209 GLU A O 1
ATOM 1690 N N . PRO A 1 210 ? 4.081 -2.216 15.884 1.00 29.34 210 PRO A N 1
ATOM 1691 C CA . PRO A 1 210 ? 3.303 -2.787 14.786 1.00 29.34 210 PRO A CA 1
ATOM 1692 C C . PRO A 1 210 ? 2.705 -4.143 15.192 1.00 29.34 210 PRO A C 1
ATOM 1694 O O . PRO A 1 210 ? 3.418 -5.075 15.553 1.00 29.34 210 PRO A O 1
ATOM 1697 N N . GLY A 1 211 ? 1.376 -4.266 15.139 1.00 30.58 211 GLY A N 1
ATOM 1698 C CA . GLY A 1 211 ? 0.677 -5.515 15.479 1.00 30.58 211 GLY A CA 1
ATOM 1699 C C . GLY A 1 211 ? -0.760 -5.361 15.986 1.00 30.58 211 GLY A C 1
ATOM 1700 O O . GLY A 1 211 ? -1.418 -6.359 16.290 1.00 30.58 211 GLY A O 1
ATOM 1701 N N . TYR A 1 212 ? -1.279 -4.135 16.080 1.00 35.16 212 TYR A N 1
ATOM 1702 C CA . TYR A 1 212 ? -2.622 -3.855 16.582 1.00 35.16 212 TYR A CA 1
ATOM 1703 C C . TYR A 1 212 ? -3.664 -3.780 15.452 1.00 35.16 212 TYR A C 1
ATOM 1705 O O . TYR A 1 212 ? -3.842 -2.745 14.827 1.00 35.16 212 TYR A O 1
ATOM 1713 N N . ALA A 1 213 ? -4.443 -4.849 15.274 1.00 36.75 213 ALA A N 1
ATOM 1714 C CA . ALA A 1 213 ? -5.718 -4.780 14.553 1.00 36.75 213 ALA A CA 1
ATOM 1715 C C . ALA A 1 213 ? -6.774 -5.657 15.213 1.00 36.75 213 ALA A C 1
ATOM 1717 O O . ALA A 1 213 ? -6.562 -6.861 15.427 1.00 36.75 213 ALA A O 1
ATOM 1718 N N . ALA A 1 214 ? -7.915 -5.041 15.509 1.00 32.34 214 ALA A N 1
ATOM 1719 C CA . ALA A 1 214 ? -9.167 -5.731 15.759 1.00 32.34 214 ALA A CA 1
ATOM 1720 C C . ALA A 1 214 ? -9.746 -6.208 14.417 1.00 32.34 214 ALA A C 1
ATOM 1722 O O . ALA A 1 214 ? -9.739 -5.476 13.430 1.00 32.34 214 ALA A O 1
ATOM 1723 N N . ARG A 1 215 ? -10.241 -7.449 14.367 1.00 31.83 215 ARG A N 1
ATOM 1724 C CA . ARG A 1 215 ? -11.025 -7.937 13.228 1.00 31.83 215 ARG A CA 1
ATOM 1725 C C . ARG A 1 215 ? -12.476 -7.547 13.471 1.00 31.83 215 ARG A C 1
ATOM 1727 O O . ARG A 1 215 ? -13.159 -8.235 14.221 1.00 31.83 215 ARG A O 1
ATOM 1734 N N . ALA A 1 216 ? -12.924 -6.463 12.854 1.00 35.44 216 ALA A N 1
ATOM 1735 C CA . ALA A 1 216 ? -14.337 -6.129 12.780 1.00 35.44 216 ALA A CA 1
ATOM 1736 C C . ALA A 1 216 ? -14.778 -6.245 11.316 1.00 35.44 216 ALA A C 1
ATOM 1738 O O . ALA A 1 216 ? -14.137 -5.687 10.421 1.00 35.44 216 ALA A O 1
ATOM 1739 N N . ARG A 1 217 ? -15.825 -7.032 11.044 1.00 38.91 217 ARG A N 1
ATOM 1740 C CA . ARG A 1 217 ? -16.462 -7.020 9.722 1.00 38.91 217 ARG A CA 1
ATOM 1741 C C . ARG A 1 217 ? -17.253 -5.725 9.615 1.00 38.91 217 ARG A C 1
ATOM 1743 O O . ARG A 1 217 ? -17.932 -5.353 10.557 1.00 38.91 217 ARG A O 1
ATOM 1750 N N . LEU A 1 218 ? -17.165 -5.040 8.476 1.00 44.41 218 LEU A N 1
ATOM 1751 C CA . LEU A 1 218 ? -18.015 -3.874 8.252 1.00 44.41 218 LEU A CA 1
ATOM 1752 C C . LEU A 1 218 ? -19.482 -4.328 8.200 1.00 44.41 218 LEU A C 1
ATOM 1754 O O . LEU A 1 218 ? -19.751 -5.255 7.414 1.00 44.41 218 LEU A O 1
ATOM 1758 N N . PRO A 1 219 ? -20.393 -3.670 8.946 1.00 50.44 219 PRO A N 1
ATOM 1759 C CA . PRO A 1 219 ? -21.823 -3.945 8.865 1.00 50.44 219 PRO A CA 1
ATOM 1760 C C . PRO A 1 219 ? -22.298 -3.855 7.412 1.00 50.44 219 PRO A C 1
ATOM 1762 O O . PRO A 1 219 ? -21.737 -3.100 6.611 1.00 50.44 219 PRO A O 1
ATOM 1765 N N . GLU A 1 220 ? -23.253 -4.709 7.051 1.00 49.91 220 GLU A N 1
ATOM 1766 C CA . GLU A 1 220 ? -23.849 -4.722 5.715 1.00 49.91 220 GLU A CA 1
ATOM 1767 C C . GLU A 1 220 ? -24.793 -3.523 5.566 1.00 49.91 220 GLU A C 1
ATOM 1769 O O . GLU A 1 220 ? -25.383 -3.087 6.553 1.00 49.91 220 GLU A O 1
ATOM 1774 N N . ASP A 1 221 ? -24.876 -2.960 4.360 1.00 47.94 221 ASP A N 1
ATOM 1775 C CA . ASP A 1 221 ? -25.862 -1.919 4.069 1.00 47.94 221 ASP A CA 1
ATOM 1776 C C . ASP A 1 221 ? -27.163 -2.639 3.670 1.00 47.94 221 ASP A C 1
ATOM 1778 O O . ASP A 1 221 ? -27.129 -3.440 2.732 1.00 47.94 221 ASP A O 1
ATOM 1782 N N . ASP A 1 222 ? -28.256 -2.386 4.399 1.00 48.53 222 ASP A N 1
ATOM 1783 C CA . ASP A 1 222 ? -29.626 -2.787 4.024 1.00 48.53 222 ASP A CA 1
ATOM 1784 C C . ASP A 1 222 ? -30.177 -1.915 2.879 1.00 48.53 222 ASP A C 1
ATOM 1786 O O . ASP A 1 222 ? -29.980 -0.670 2.920 1.00 48.53 222 ASP A O 1
#

pLDDT: mean 72.06, std 19.06, range [24.62, 94.38]

Secondary structure (DSSP, 8-state):
---TT--TT------EEEE-TTT--SGGGS-TTSEEEEE---EEEETTEEEE-S-PPEEEE--SSTTHHHHHT-SS--GGG--S----PPPHHHHHHGGGGGTTS---S-GGG-SS-HHHHHHHHHHHHHTT--SHHHHHHHHHT--HHHHTTTT-TTT-SPPHHHHHHHHHHS-HHHHHHHHHHHHHHHSTTT----------SSPPPS------PPPPP-

Radius of gyration: 21.36 Å; chains: 1; bounding box: 55×34×59 Å